Protein AF-A0A4Y2TCX7-F1 (afdb_monomer)

Organism: Araneus ventricosus (NCBI:txid182803)

Nearest PDB structures (foldseek):
  1cjy-assembly1_A  TM=8.829E-01  e=2.387E-18  Homo sapiens
  5iz5-assembly2_B  TM=9.249E-01  e=3.498E-10  Homo sapiens
  5iz5-assembly1_A  TM=7.974E-01  e=4.567E-11  Homo sapiens
  5ixc-assembly1_A  TM=8.645E-01  e=3.944E-10  Homo sapiens
  5ixc-assembly2_B  TM=8.067E-01  e=2.593E-10  Homo sapiens

Sequence (272 aa):
CANEVDESKKKQSVWKDFVNNICTNSILDTRKGRAGCILNPLRGLSLIPCFSFSPFSPTSPSDDMLFKGLTEPAPTDSKTLYLVDGGLTFNLPFPLLLRPQRSVDLFITFDFSSREADHTAPFKELLLSEKWAQINNCPFPPIHDLVSEYIKHPPKECYVFKHPTNELCPIIIYFPLLNLDFKKFKQPGVPRETEEELEFANFGIFSDCKKAYSIYNFKYPSKKFDRLSQLMEFNVLNNIDIIKENLLVVMERKRKFMAPESLVLNQTCEKK

InterPro domains:
  IPR002642 Lysophospholipase, catalytic domain [PF01735] (67-208)
  IPR002642 Lysophospholipase, catalytic domain [PS51210] (1-272)
  IPR016035 Acyl transferase/acyl hydrolase/lysophospholipase [SSF52151] (27-256)

Foldseek 3Di:
DVVVVVVVVVVVVVVVVVVVVVVPPCCCVDPNNVFDKDFDPLAPPDDDCPAQLENVDDDDDDPDPLCPCVPPDDDRNDRIDTHDDPVVNADWPVSVQLRVVNLAQEAETEDPDADQFLQPDQCVRVVSVVVVCVNSVGQEFPCVVVVVVQVVDPDAQWDWGDHPPDSSRHIYIYGYQHLDCCLAAQAQVHGDDDPVSNVLSPDIQNPDPVNQNDPPDPDDDPSRVCNSVSSVVRSCRNCVVVVVVVVVSNVVSVCVCPDPVNVVVVVVPPPD

Structure (mmCIF, N/CA/C/O backbone):
data_AF-A0A4Y2TCX7-F1
#
_entry.id   AF-A0A4Y2TCX7-F1
#
loop_
_atom_site.group_PDB
_atom_site.id
_atom_site.type_symbol
_atom_site.label_atom_id
_atom_site.label_alt_id
_atom_site.label_comp_id
_atom_site.label_asym_id
_atom_site.label_entity_id
_atom_site.label_seq_id
_atom_site.pdbx_PDB_ins_code
_atom_site.Cartn_x
_atom_site.Cartn_y
_atom_site.Cartn_z
_atom_site.occupancy
_atom_site.B_iso_or_equiv
_atom_site.auth_seq_id
_atom_site.auth_comp_id
_atom_site.auth_asym_id
_atom_site.auth_atom_id
_atom_site.pdbx_PDB_model_num
ATOM 1 N N . CYS A 1 1 ? 14.355 22.299 43.062 1.00 49.91 1 CYS A N 1
ATOM 2 C CA . CYS A 1 1 ? 13.605 22.734 41.862 1.00 49.91 1 CYS A CA 1
ATOM 3 C C . CYS A 1 1 ? 14.375 23.674 40.920 1.00 49.91 1 CYS A C 1
ATOM 5 O O . CYS A 1 1 ? 14.071 23.651 39.739 1.00 49.91 1 CYS A O 1
ATOM 7 N N . ALA A 1 2 ? 15.365 24.466 41.366 1.00 41.84 2 ALA A N 1
ATOM 8 C CA . ALA A 1 2 ? 16.162 25.310 40.454 1.00 41.84 2 ALA A CA 1
ATOM 9 C C . ALA A 1 2 ? 17.282 24.552 39.698 1.00 41.84 2 ALA A C 1
ATOM 11 O O . ALA A 1 2 ? 17.600 24.912 38.572 1.00 41.84 2 ALA A O 1
ATOM 12 N N . ASN A 1 3 ? 17.821 23.464 40.267 1.00 44.28 3 ASN A N 1
ATOM 13 C CA . ASN A 1 3 ? 18.984 22.762 39.695 1.00 44.28 3 ASN A CA 1
ATOM 14 C C . ASN A 1 3 ? 18.645 21.771 38.555 1.00 44.28 3 ASN A C 1
ATOM 16 O O . ASN A 1 3 ? 19.449 21.600 37.645 1.00 44.28 3 ASN A O 1
ATOM 20 N N . GLU A 1 4 ? 17.451 21.164 38.532 1.00 42.97 4 GLU A N 1
ATOM 21 C CA . GLU A 1 4 ? 17.042 20.220 37.461 1.00 42.97 4 GLU A CA 1
ATOM 22 C C . GLU A 1 4 ? 16.638 20.928 36.153 1.00 42.97 4 GLU A C 1
ATOM 24 O O . GLU A 1 4 ? 16.806 20.402 35.046 1.00 42.97 4 GLU A O 1
ATOM 29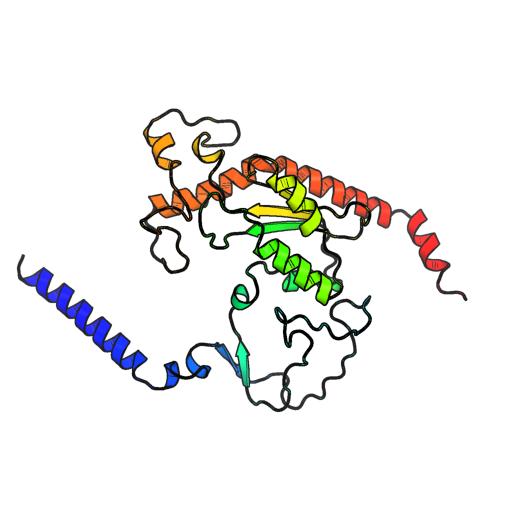 N N . VAL A 1 5 ? 16.128 22.158 36.261 1.00 46.03 5 VAL A N 1
ATOM 30 C CA . VAL A 1 5 ? 15.774 22.988 35.099 1.00 46.03 5 VAL A CA 1
ATOM 31 C C . VAL A 1 5 ? 17.033 23.487 34.381 1.00 46.03 5 VAL A C 1
ATOM 33 O O . VAL A 1 5 ? 17.012 23.674 33.165 1.00 46.03 5 VAL A O 1
ATOM 36 N N . ASP A 1 6 ? 18.140 23.655 35.104 1.00 47.38 6 ASP A N 1
ATOM 37 C CA . ASP A 1 6 ? 19.398 24.147 34.542 1.00 47.38 6 ASP A CA 1
ATOM 38 C C . ASP A 1 6 ? 20.200 23.022 33.860 1.00 47.38 6 ASP A C 1
ATOM 40 O O . ASP A 1 6 ? 20.694 23.189 32.745 1.00 47.38 6 ASP A O 1
ATOM 44 N N . GLU A 1 7 ? 20.222 21.811 34.435 1.00 49.16 7 GLU A N 1
ATOM 45 C CA . GLU A 1 7 ? 20.846 20.635 33.803 1.00 49.16 7 GLU A CA 1
ATOM 46 C C . GLU A 1 7 ? 20.157 20.196 32.503 1.00 49.16 7 GLU A C 1
ATOM 48 O O . GLU A 1 7 ? 20.827 19.801 31.544 1.00 49.16 7 GLU A O 1
ATOM 53 N N . SER A 1 8 ? 18.824 20.272 32.441 1.00 48.81 8 SER A N 1
ATOM 54 C CA . SER A 1 8 ? 18.060 19.903 31.240 1.00 48.81 8 SER A CA 1
ATOM 55 C C . SER A 1 8 ? 18.277 20.889 30.087 1.00 48.81 8 SER A C 1
ATOM 57 O O . SER A 1 8 ? 18.481 20.466 28.944 1.00 48.81 8 SER A O 1
ATOM 59 N N . LYS A 1 9 ? 18.332 22.194 30.385 1.00 47.59 9 LYS A N 1
ATOM 60 C CA . LYS A 1 9 ? 18.687 23.239 29.410 1.00 47.59 9 LYS A CA 1
ATOM 61 C C . LYS A 1 9 ? 20.134 23.112 28.942 1.00 47.59 9 LYS A C 1
ATOM 63 O O . LYS A 1 9 ? 20.398 23.226 27.745 1.00 47.59 9 LYS A O 1
ATOM 68 N N . LYS A 1 10 ? 21.060 22.792 29.851 1.00 52.19 10 LYS A N 1
ATOM 69 C CA . LYS A 1 10 ? 22.478 22.583 29.531 1.00 52.19 10 LYS A CA 1
ATOM 70 C C . LYS A 1 10 ? 22.686 21.353 28.642 1.00 52.19 10 LYS A C 1
ATOM 72 O O . LYS A 1 10 ? 23.401 21.446 27.649 1.00 52.19 10 LYS A O 1
ATOM 77 N N . LYS A 1 11 ? 21.988 20.238 28.904 1.00 51.94 11 LYS A N 1
ATOM 78 C CA . LYS A 1 11 ? 21.989 19.046 28.028 1.00 51.94 11 LYS A CA 1
ATOM 79 C C . LYS A 1 11 ? 21.406 19.334 26.642 1.00 51.94 11 LYS A C 1
ATOM 81 O O . LYS A 1 11 ? 21.975 18.885 25.652 1.00 51.94 11 LYS A O 1
ATOM 86 N N . GLN A 1 12 ? 20.316 20.103 26.549 1.00 50.94 12 GLN A N 1
ATOM 87 C CA . GLN A 1 12 ? 19.753 20.521 25.257 1.00 50.94 12 GLN A CA 1
ATOM 88 C C . GLN A 1 12 ? 20.689 21.443 24.467 1.00 50.94 12 GLN A C 1
ATOM 90 O O . GLN A 1 12 ? 20.764 21.297 23.249 1.00 50.94 12 GLN A O 1
ATOM 95 N N . SER A 1 13 ? 21.398 22.362 25.134 1.00 50.84 13 SER A N 1
ATOM 96 C CA . SER A 1 13 ? 22.397 23.223 24.486 1.00 50.84 13 SER A CA 1
ATOM 97 C C . SER A 1 13 ? 23.554 22.396 23.945 1.00 50.84 13 SER A C 1
ATOM 99 O O . SER A 1 13 ? 23.817 22.450 22.756 1.00 50.84 13 SER A O 1
ATOM 101 N N . VAL A 1 14 ? 24.155 21.531 24.767 1.00 56.66 14 VAL A N 1
ATOM 102 C CA . VAL A 1 14 ? 25.293 20.693 24.352 1.00 56.66 14 VAL A CA 1
ATOM 103 C C . VAL A 1 14 ? 24.917 19.757 23.200 1.00 56.66 14 VAL A C 1
ATOM 105 O O . VAL A 1 14 ? 25.717 19.551 22.293 1.00 56.66 14 VAL A O 1
ATOM 108 N N . TRP A 1 15 ? 23.692 19.220 23.186 1.00 44.00 15 TRP A N 1
ATOM 109 C CA . TRP A 1 15 ? 23.217 18.384 22.081 1.00 44.00 15 TRP A CA 1
ATOM 110 C C . TRP A 1 15 ? 22.969 19.197 20.805 1.00 44.00 15 TRP A C 1
ATOM 112 O O . TRP A 1 15 ? 23.341 18.755 19.724 1.00 44.00 15 TRP A O 1
ATOM 122 N N . LYS A 1 16 ? 22.404 20.407 20.917 1.00 49.50 16 LYS A N 1
ATOM 123 C CA . LYS A 1 16 ? 22.280 21.337 19.783 1.00 49.50 16 LYS A CA 1
ATOM 124 C C . LYS A 1 16 ? 23.640 21.771 19.250 1.00 49.50 16 LYS A C 1
ATOM 126 O O . LYS A 1 16 ? 23.809 21.808 18.041 1.00 49.50 16 LYS A O 1
ATOM 131 N N . ASP A 1 17 ? 24.599 22.043 20.124 1.00 52.41 17 ASP A N 1
ATOM 132 C CA . ASP A 1 17 ? 25.948 22.469 19.756 1.00 52.41 17 ASP A CA 1
ATOM 133 C C . ASP A 1 17 ? 26.730 21.316 19.114 1.00 52.41 17 ASP A C 1
ATOM 135 O O . ASP A 1 17 ? 27.437 21.529 18.135 1.00 52.41 17 ASP A O 1
ATOM 139 N N . PHE A 1 18 ? 26.533 20.076 19.577 1.00 51.66 18 PHE A N 1
ATOM 140 C CA . PHE A 1 18 ? 27.073 18.864 18.954 1.00 51.66 18 PHE A CA 1
ATOM 141 C C . PHE A 1 18 ? 26.447 18.579 17.582 1.00 51.66 18 PHE A C 1
ATOM 143 O O . PHE A 1 18 ? 27.170 18.323 16.622 1.00 51.66 18 PHE A O 1
ATOM 150 N N . VAL A 1 19 ? 25.117 18.669 17.462 1.00 53.38 19 VAL A N 1
ATOM 151 C CA . VAL A 1 19 ? 24.407 18.518 16.181 1.00 53.38 19 VAL A CA 1
ATOM 152 C C . VAL A 1 19 ? 24.828 19.613 15.208 1.00 53.38 19 VAL A C 1
ATOM 154 O O . VAL A 1 19 ? 25.141 19.313 14.062 1.00 53.38 19 VAL A O 1
ATOM 157 N N . ASN A 1 20 ? 24.934 20.860 15.666 1.00 49.59 20 ASN A N 1
ATOM 158 C CA . ASN A 1 20 ? 25.420 21.962 14.847 1.00 49.59 20 ASN A CA 1
ATOM 159 C C . ASN A 1 20 ? 26.879 21.742 14.428 1.00 49.59 20 ASN A C 1
ATOM 161 O O . ASN A 1 20 ? 27.163 21.901 13.252 1.00 49.59 20 ASN A O 1
ATOM 165 N N . ASN A 1 21 ? 27.779 21.289 15.310 1.00 52.75 21 ASN A N 1
ATOM 166 C CA . ASN A 1 21 ? 29.172 20.984 14.942 1.00 52.75 21 ASN A CA 1
ATOM 167 C C . ASN A 1 21 ? 29.315 19.796 13.975 1.00 52.75 21 ASN A C 1
ATOM 169 O O . ASN A 1 21 ? 30.261 19.744 13.192 1.00 52.75 21 ASN A O 1
ATOM 173 N N . ILE A 1 22 ? 28.396 18.830 14.013 1.00 51.41 22 ILE A N 1
ATOM 174 C CA . ILE A 1 22 ? 28.337 17.747 13.022 1.00 51.41 22 ILE A CA 1
ATOM 175 C C . ILE A 1 22 ? 27.784 18.269 11.690 1.00 51.41 22 ILE A C 1
ATOM 177 O O . ILE A 1 22 ? 28.275 17.882 10.629 1.00 51.41 22 ILE A O 1
ATOM 181 N N . CYS A 1 23 ? 26.797 19.164 11.740 1.00 43.25 23 CYS A N 1
ATOM 182 C CA . CYS A 1 23 ? 26.136 19.736 10.571 1.00 43.25 23 CYS A CA 1
ATOM 183 C C . CYS A 1 23 ? 26.903 20.890 9.903 1.00 43.25 23 CYS A C 1
ATOM 185 O O . CYS A 1 23 ? 26.621 21.178 8.745 1.00 43.25 23 CYS A O 1
ATOM 187 N N . THR A 1 24 ? 27.876 21.525 10.565 1.00 44.72 24 THR A N 1
ATOM 188 C CA . THR A 1 24 ? 28.742 22.565 9.971 1.00 44.72 24 THR A CA 1
ATOM 189 C C . THR A 1 24 ? 29.918 22.004 9.173 1.00 44.72 24 THR A C 1
ATOM 191 O O . THR A 1 24 ? 30.585 22.753 8.457 1.00 44.72 24 THR A O 1
ATOM 194 N N . ASN A 1 25 ? 30.170 20.692 9.225 1.00 42.69 25 ASN A N 1
ATOM 195 C CA . ASN A 1 25 ? 31.081 20.058 8.280 1.00 42.69 25 ASN A CA 1
ATOM 196 C C . ASN A 1 25 ? 30.422 20.058 6.893 1.00 42.69 25 ASN A C 1
ATOM 198 O O . ASN A 1 25 ? 29.412 19.385 6.682 1.00 42.69 25 ASN A O 1
ATOM 202 N N . SER A 1 26 ? 31.032 20.765 5.935 1.00 48.38 26 SER A N 1
ATOM 203 C CA . SER A 1 26 ? 30.574 20.992 4.544 1.00 48.38 26 SER A CA 1
ATOM 204 C C . SER A 1 26 ? 30.262 19.731 3.711 1.00 48.38 26 SER A C 1
ATOM 206 O O . SER A 1 26 ? 29.890 19.806 2.539 1.00 48.38 26 SER A O 1
ATOM 208 N N . ILE A 1 27 ? 30.386 18.553 4.317 1.00 43.75 27 ILE A N 1
ATOM 209 C CA . ILE A 1 27 ? 30.055 17.241 3.775 1.00 43.75 27 ILE A CA 1
ATOM 210 C C . ILE A 1 27 ? 28.534 17.078 3.598 1.00 43.75 27 ILE A C 1
ATOM 212 O O . ILE A 1 27 ? 28.119 16.492 2.600 1.00 43.75 27 ILE A O 1
ATOM 216 N N . LEU A 1 28 ? 27.699 17.632 4.491 1.00 45.50 28 LEU A N 1
ATOM 217 C CA . LEU A 1 28 ? 26.227 17.483 4.459 1.00 45.50 28 LEU A CA 1
ATOM 218 C C . LEU A 1 28 ? 25.490 18.469 3.526 1.00 45.50 28 LEU A C 1
ATOM 220 O O . LEU A 1 28 ? 24.306 18.267 3.222 1.00 45.50 28 LEU A O 1
ATOM 224 N N . ASP A 1 29 ? 26.182 19.501 3.038 1.00 43.44 29 ASP A N 1
ATOM 225 C CA . ASP A 1 29 ? 25.620 20.517 2.133 1.00 43.44 29 ASP A CA 1
ATOM 226 C C . ASP A 1 29 ? 25.696 20.133 0.653 1.00 43.44 29 ASP A C 1
ATOM 228 O O . ASP A 1 29 ? 25.003 20.701 -0.192 1.00 43.44 29 ASP A O 1
ATOM 232 N N . THR A 1 30 ? 26.487 19.117 0.317 1.00 50.16 30 THR A N 1
ATOM 233 C CA . THR A 1 30 ? 26.530 18.579 -1.044 1.00 50.16 30 THR A CA 1
ATOM 234 C C . THR A 1 30 ? 25.560 17.405 -1.184 1.00 50.16 30 THR A C 1
ATOM 236 O O . THR A 1 30 ? 25.330 16.659 -0.233 1.00 50.16 30 THR A O 1
ATOM 239 N N . ARG A 1 31 ? 25.016 17.164 -2.392 1.00 49.06 31 ARG A N 1
ATOM 240 C CA . ARG A 1 31 ? 24.207 15.953 -2.687 1.00 49.06 31 ARG A CA 1
ATOM 241 C C . ARG A 1 31 ? 24.914 14.654 -2.250 1.00 49.06 31 ARG A C 1
ATOM 243 O O . ARG A 1 31 ? 24.241 13.687 -1.907 1.00 49.06 31 ARG A O 1
ATOM 250 N N . LYS A 1 32 ? 26.256 14.670 -2.193 1.00 50.72 32 LYS A N 1
ATOM 251 C CA . LYS A 1 32 ? 27.116 13.592 -1.679 1.00 50.72 32 LYS A CA 1
ATOM 252 C C . LYS A 1 32 ? 26.917 13.254 -0.199 1.00 50.72 32 LYS A C 1
ATOM 254 O O . LYS A 1 32 ? 27.232 12.132 0.172 1.00 50.72 32 LYS A O 1
ATOM 259 N N . GLY A 1 33 ? 26.419 14.176 0.623 1.00 54.16 33 GLY A N 1
ATOM 260 C CA . GLY A 1 33 ? 26.194 13.945 2.053 1.00 54.16 33 GLY A CA 1
ATOM 261 C C . GLY A 1 33 ? 24.791 13.465 2.421 1.00 54.16 33 GLY A C 1
ATOM 262 O O . GLY A 1 33 ? 24.595 13.012 3.542 1.00 54.16 33 GLY A O 1
ATOM 263 N N . ARG A 1 34 ? 23.809 13.574 1.511 1.00 64.69 34 ARG A N 1
ATOM 264 C CA . ARG A 1 34 ? 22.389 13.269 1.800 1.00 64.69 34 ARG A CA 1
ATOM 265 C C . ARG A 1 34 ? 21.875 11.998 1.125 1.00 64.69 34 ARG A C 1
ATOM 267 O O . ARG A 1 34 ? 20.958 11.375 1.645 1.00 64.69 34 ARG A O 1
ATOM 274 N N . ALA A 1 35 ? 22.448 11.623 -0.017 1.00 74.69 35 ALA A N 1
ATOM 275 C CA . ALA A 1 35 ? 22.171 10.353 -0.684 1.00 74.69 35 ALA A CA 1
ATOM 276 C C . ALA A 1 35 ? 23.263 9.334 -0.340 1.00 74.69 35 ALA A C 1
ATOM 278 O O . ALA A 1 35 ? 24.435 9.699 -0.220 1.00 74.69 35 ALA A O 1
ATOM 279 N N . GLY A 1 36 ? 22.895 8.058 -0.215 1.00 82.38 36 GLY A N 1
ATOM 280 C CA . GLY A 1 36 ? 23.860 6.990 0.029 1.00 82.38 36 GLY A CA 1
ATOM 281 C C . GLY A 1 36 ? 24.825 6.888 -1.148 1.00 82.38 36 GLY A C 1
ATOM 282 O O . GLY A 1 36 ? 24.422 6.528 -2.249 1.00 82.38 36 GLY A O 1
ATOM 283 N N . CYS A 1 37 ? 26.091 7.235 -0.943 1.00 88.69 37 CYS A N 1
ATOM 284 C CA . CYS A 1 37 ? 27.112 7.157 -1.982 1.00 88.69 37 CYS A CA 1
ATOM 285 C C . CYS A 1 37 ? 27.858 5.827 -1.863 1.00 88.69 37 CYS A C 1
ATOM 287 O O . CYS A 1 37 ? 28.436 5.535 -0.815 1.00 88.69 37 CYS A O 1
ATOM 289 N N . ILE A 1 38 ? 27.861 5.031 -2.931 1.00 90.44 38 ILE A N 1
ATOM 290 C CA . ILE A 1 38 ? 28.582 3.755 -2.994 1.00 90.44 38 ILE A CA 1
ATOM 291 C C . ILE A 1 38 ? 29.621 3.773 -4.113 1.00 90.44 38 ILE A C 1
ATOM 293 O O . ILE A 1 38 ? 29.514 4.543 -5.072 1.00 90.44 38 ILE A O 1
ATOM 297 N N . LEU A 1 39 ? 30.620 2.894 -4.023 1.00 94.06 39 LEU A N 1
ATOM 298 C CA . LEU A 1 39 ? 31.474 2.591 -5.171 1.00 94.06 39 LEU A CA 1
ATOM 299 C C . LEU A 1 39 ? 30.614 2.020 -6.299 1.00 94.06 39 LEU A C 1
ATOM 301 O O . LEU A 1 39 ? 29.737 1.201 -6.045 1.00 94.06 39 LEU A O 1
ATOM 305 N N . ASN A 1 40 ? 30.860 2.464 -7.531 1.00 93.38 40 ASN A N 1
ATOM 306 C CA . ASN A 1 40 ? 30.097 2.017 -8.689 1.00 93.38 40 ASN A CA 1
ATOM 307 C C . ASN A 1 40 ? 30.523 0.591 -9.093 1.00 93.38 40 ASN A C 1
ATOM 309 O O . ASN A 1 40 ? 31.619 0.439 -9.640 1.00 93.38 40 ASN A O 1
ATOM 313 N N . PRO A 1 41 ? 29.686 -0.446 -8.885 1.00 92.25 41 PRO A N 1
ATOM 314 C CA . PRO A 1 41 ? 30.025 -1.812 -9.277 1.00 92.25 41 PRO A CA 1
ATOM 315 C C . PRO A 1 41 ? 29.999 -2.007 -10.800 1.00 92.25 41 PRO A C 1
ATOM 317 O O . PRO A 1 41 ? 30.502 -3.008 -11.296 1.00 92.25 41 PRO A O 1
ATOM 320 N N . LEU A 1 42 ? 29.427 -1.056 -11.546 1.00 91.38 42 LEU A N 1
ATOM 321 C CA . LEU A 1 42 ? 29.348 -1.081 -13.005 1.00 91.38 42 LEU A CA 1
ATOM 322 C C . LEU A 1 42 ? 30.532 -0.368 -13.670 1.00 91.38 42 LEU A C 1
ATOM 324 O O . LEU A 1 42 ? 30.601 -0.290 -14.897 1.00 91.38 42 LEU A O 1
ATOM 328 N N . ARG A 1 43 ? 31.461 0.184 -12.880 1.00 93.25 43 ARG A N 1
ATOM 329 C CA . ARG A 1 43 ? 32.561 0.986 -13.410 1.00 93.25 43 ARG A CA 1
ATOM 330 C C . ARG A 1 43 ? 33.465 0.159 -14.323 1.00 93.25 43 ARG A C 1
ATOM 332 O O . ARG A 1 43 ? 33.992 -0.869 -13.911 1.00 93.25 43 ARG A O 1
ATOM 339 N N . GLY A 1 44 ? 33.711 0.662 -15.530 1.00 91.94 44 GLY A N 1
ATOM 340 C CA . GLY A 1 44 ? 34.554 0.011 -16.534 1.00 91.94 44 GLY A CA 1
ATOM 341 C C . GLY A 1 44 ? 33.870 -1.133 -17.285 1.00 91.94 44 GLY A C 1
ATOM 342 O O . GLY A 1 44 ? 34.505 -1.747 -18.139 1.00 91.94 44 GLY A O 1
ATOM 343 N N . LEU A 1 45 ? 32.591 -1.414 -17.008 1.00 90.44 45 LEU A N 1
ATOM 344 C CA . LEU A 1 45 ? 31.816 -2.371 -17.789 1.00 90.44 45 LEU A CA 1
ATOM 345 C C . LEU A 1 45 ? 31.339 -1.741 -19.103 1.00 90.44 45 LEU A C 1
ATOM 347 O O . LEU A 1 45 ? 30.963 -0.569 -19.158 1.00 90.44 45 LEU A O 1
ATOM 351 N N . SER A 1 46 ? 31.297 -2.559 -20.153 1.00 86.94 46 SER A N 1
ATOM 352 C CA . SER A 1 46 ? 30.546 -2.258 -21.373 1.00 86.94 46 SER A CA 1
ATOM 353 C C . SER A 1 46 ? 29.148 -2.847 -21.224 1.00 86.94 46 SER A C 1
ATOM 355 O O . SER A 1 46 ? 28.992 -4.068 -21.202 1.00 86.94 46 SER A O 1
ATOM 357 N N . LEU A 1 47 ? 28.135 -1.994 -21.063 1.00 78.50 47 LEU A N 1
ATOM 358 C CA . LEU A 1 47 ? 26.751 -2.446 -20.933 1.00 78.50 47 LEU A CA 1
ATOM 359 C C . LEU A 1 47 ? 26.177 -2.711 -22.321 1.00 78.50 47 LEU A C 1
ATOM 361 O O . LEU A 1 47 ? 25.996 -1.789 -23.113 1.00 78.50 47 LEU A O 1
ATOM 365 N N . ILE A 1 48 ? 25.885 -3.978 -22.599 1.00 76.62 48 ILE A N 1
ATOM 366 C CA . ILE A 1 48 ? 25.146 -4.387 -23.790 1.00 76.62 48 ILE A CA 1
ATOM 367 C C . ILE A 1 48 ? 23.689 -4.578 -23.352 1.00 76.62 48 ILE A C 1
ATOM 369 O O . ILE A 1 48 ? 23.436 -5.403 -22.468 1.00 76.62 48 ILE A O 1
ATOM 373 N N . PRO A 1 49 ? 22.723 -3.828 -23.908 1.00 65.19 49 PRO A N 1
ATOM 374 C CA . PRO A 1 49 ? 21.312 -4.023 -23.602 1.00 65.19 49 PRO A CA 1
ATOM 375 C C . PRO A 1 49 ? 20.833 -5.342 -24.227 1.00 65.19 49 PRO A C 1
ATOM 377 O O . PRO A 1 49 ? 20.325 -5.368 -25.341 1.00 65.19 49 PRO A O 1
ATOM 380 N N . CYS A 1 50 ? 21.041 -6.458 -23.525 1.00 58.41 50 CYS A N 1
ATOM 381 C CA . CYS A 1 50 ? 20.673 -7.786 -24.025 1.00 58.41 50 CYS A CA 1
ATOM 382 C C . CYS A 1 50 ? 19.196 -8.133 -23.785 1.00 58.41 50 CYS A C 1
ATOM 384 O O . CYS A 1 50 ? 18.640 -8.940 -24.522 1.00 58.41 50 CYS A O 1
ATOM 386 N N . PHE A 1 51 ? 18.559 -7.551 -22.761 1.00 59.41 51 PHE A N 1
ATOM 387 C CA . PHE A 1 51 ? 17.176 -7.860 -22.390 1.00 59.41 51 PHE A CA 1
ATOM 388 C C . PHE A 1 51 ? 16.440 -6.608 -21.908 1.00 59.41 51 PHE A C 1
ATOM 390 O O . PHE A 1 51 ? 16.901 -5.928 -20.990 1.00 59.41 51 PHE A O 1
ATOM 397 N N . SER A 1 52 ? 15.269 -6.341 -22.489 1.00 61.16 52 SER A N 1
ATOM 398 C CA . SER A 1 52 ? 14.283 -5.413 -21.927 1.00 61.16 52 SER A CA 1
ATOM 399 C C . SER A 1 52 ? 13.875 -5.872 -20.516 1.00 61.16 52 SER A C 1
ATOM 401 O O . SER A 1 52 ? 13.869 -7.073 -20.235 1.00 61.16 52 SER A O 1
ATOM 403 N N . PHE A 1 53 ? 13.503 -4.939 -19.624 1.00 64.44 53 PHE A N 1
ATOM 404 C CA . PHE A 1 53 ? 13.030 -5.263 -18.263 1.00 64.44 53 PHE A CA 1
ATOM 405 C C . PHE A 1 53 ? 11.923 -6.337 -18.283 1.00 64.44 53 PHE A C 1
ATOM 407 O O . PHE A 1 53 ? 11.916 -7.261 -17.466 1.00 64.44 53 PHE A O 1
ATOM 414 N N . SER A 1 54 ? 11.048 -6.250 -19.287 1.00 56.53 54 SER A N 1
ATOM 415 C CA . SER A 1 54 ? 10.133 -7.305 -19.706 1.00 56.53 54 SER A CA 1
ATOM 416 C C . SER A 1 54 ? 10.577 -7.853 -21.075 1.00 56.53 54 SER A C 1
ATOM 418 O O . SER A 1 54 ? 10.620 -7.074 -22.031 1.00 56.53 54 SER A O 1
ATOM 420 N N . PRO A 1 55 ? 10.892 -9.163 -21.222 1.00 52.16 55 PRO A N 1
ATOM 421 C CA . PRO A 1 55 ? 11.416 -9.751 -22.464 1.00 52.16 55 PRO A CA 1
ATOM 422 C C . PRO A 1 55 ? 10.398 -9.758 -23.618 1.00 52.16 55 PRO A C 1
ATOM 424 O O . PRO A 1 55 ? 10.723 -10.178 -24.722 1.00 52.16 55 PRO A O 1
ATOM 427 N N . PHE A 1 56 ? 9.180 -9.274 -23.375 1.00 50.34 56 PHE A N 1
ATOM 428 C CA . PHE A 1 56 ? 8.082 -9.196 -24.334 1.00 50.34 56 PHE A CA 1
ATOM 429 C C . PHE A 1 56 ? 7.970 -7.824 -25.024 1.00 50.34 56 PHE A C 1
ATOM 431 O O . PHE A 1 56 ? 6.936 -7.528 -25.616 1.00 50.34 56 PHE A O 1
ATOM 438 N N . SER A 1 57 ? 9.002 -6.973 -24.936 1.00 50.41 57 SER A N 1
ATOM 439 C CA . SER A 1 57 ? 8.849 -5.534 -25.210 1.00 50.41 57 SER A CA 1
ATOM 440 C C . SER A 1 57 ? 9.818 -4.991 -26.264 1.00 50.41 57 SER A C 1
ATOM 442 O O . SER A 1 57 ? 11.035 -5.116 -26.071 1.00 50.41 57 SER A O 1
ATOM 444 N N . PRO A 1 58 ? 9.314 -4.313 -27.316 1.00 46.31 58 PRO A N 1
ATOM 445 C CA . PRO A 1 58 ? 10.128 -3.493 -28.205 1.00 46.31 58 PRO A CA 1
ATOM 446 C C . PRO A 1 58 ? 10.551 -2.171 -27.537 1.00 46.31 58 PRO A C 1
ATOM 448 O O . PRO A 1 58 ? 9.825 -1.586 -26.736 1.00 46.31 58 PRO A O 1
ATOM 451 N N . THR A 1 59 ? 11.747 -1.694 -27.879 1.00 50.53 59 THR A N 1
ATOM 452 C CA . THR A 1 59 ? 12.368 -0.461 -27.370 1.00 50.53 59 THR A CA 1
ATOM 453 C C . THR A 1 59 ? 11.845 0.774 -28.106 1.00 50.53 59 THR A C 1
ATOM 455 O O . THR A 1 59 ? 12.517 1.290 -28.998 1.00 50.53 59 THR A O 1
ATOM 458 N N . SER A 1 60 ? 10.657 1.269 -27.764 1.00 52.62 60 SER A N 1
ATOM 459 C CA . SER A 1 60 ? 10.293 2.648 -28.115 1.00 52.62 60 SER A CA 1
ATOM 460 C C . SER A 1 60 ? 10.684 3.583 -26.966 1.00 52.62 60 SER A C 1
ATOM 462 O O . SER A 1 60 ? 10.267 3.331 -25.833 1.00 52.62 60 SER A O 1
ATOM 464 N N . PRO A 1 61 ? 11.468 4.648 -27.209 1.00 52.59 61 PRO A N 1
ATOM 465 C CA . PRO A 1 61 ? 11.706 5.668 -26.197 1.00 52.59 61 PRO A CA 1
ATOM 466 C C . PRO A 1 61 ? 10.372 6.311 -25.798 1.00 52.59 61 PRO A C 1
ATOM 468 O O . PRO A 1 61 ? 9.546 6.640 -26.645 1.00 52.59 61 PRO A O 1
ATOM 471 N N . SER A 1 62 ? 10.156 6.436 -24.492 1.00 55.56 62 SER A N 1
ATOM 472 C CA . SER A 1 62 ? 8.972 7.062 -23.912 1.00 55.56 62 SER A CA 1
ATOM 473 C C . SER A 1 62 ? 9.296 8.518 -23.576 1.00 55.56 62 SER A C 1
ATOM 475 O O . SER A 1 62 ? 10.158 8.762 -22.733 1.00 55.56 62 SER A O 1
ATOM 477 N N . ASP A 1 63 ? 8.583 9.479 -24.173 1.00 56.75 63 ASP A N 1
ATOM 478 C CA . ASP A 1 63 ? 8.715 10.930 -23.908 1.00 56.75 63 ASP A CA 1
ATOM 479 C C . ASP A 1 63 ? 8.099 11.362 -22.558 1.00 56.75 63 ASP A C 1
ATOM 481 O O . ASP A 1 63 ? 7.691 12.509 -22.352 1.00 56.75 63 ASP A O 1
ATOM 485 N N . ASP A 1 64 ? 8.006 10.438 -21.604 1.00 62.88 64 ASP A N 1
ATOM 486 C CA . ASP A 1 64 ? 7.332 10.684 -20.341 1.00 62.88 64 ASP A CA 1
ATOM 487 C C . ASP A 1 64 ? 8.176 11.552 -19.408 1.00 62.88 64 ASP A C 1
ATOM 489 O O . ASP A 1 64 ? 9.171 11.113 -18.828 1.00 62.88 64 ASP A O 1
ATOM 493 N N . MET A 1 65 ? 7.738 12.795 -19.217 1.00 61.94 65 MET A N 1
ATOM 494 C CA . MET A 1 65 ? 8.405 13.751 -18.332 1.00 61.94 65 MET A CA 1
ATOM 495 C C . MET A 1 65 ? 8.464 13.284 -16.870 1.00 61.94 65 MET A C 1
ATOM 497 O O . MET A 1 65 ? 9.353 13.716 -16.139 1.00 61.94 65 MET A O 1
ATOM 501 N N . LEU A 1 66 ? 7.546 12.412 -16.430 1.00 64.25 66 LEU A N 1
ATOM 502 C CA . LEU A 1 66 ? 7.473 11.949 -15.042 1.00 64.25 66 LEU A CA 1
ATOM 503 C C . LEU A 1 66 ? 8.542 10.900 -14.711 1.00 64.25 66 LEU A C 1
ATOM 505 O O . LEU A 1 66 ? 9.016 10.846 -13.582 1.00 64.25 66 LEU A O 1
ATOM 509 N N . PHE A 1 67 ? 8.936 10.092 -15.696 1.00 67.31 67 PHE A N 1
ATOM 510 C CA . PHE A 1 67 ? 9.929 9.023 -15.551 1.00 67.31 67 PHE A CA 1
ATOM 511 C C . PHE A 1 67 ? 11.143 9.264 -16.457 1.00 67.31 67 PHE A C 1
ATOM 513 O O . PHE A 1 67 ? 11.717 8.338 -17.034 1.00 67.31 67 PHE A O 1
ATOM 520 N N . LYS A 1 68 ? 11.547 10.530 -16.596 1.00 65.75 68 LYS A N 1
ATOM 521 C CA . LYS A 1 68 ? 12.702 10.908 -17.409 1.00 65.75 68 LYS A CA 1
ATOM 522 C C . LYS A 1 68 ? 13.963 10.175 -16.938 1.00 65.75 68 LYS A C 1
ATOM 524 O O . LYS A 1 68 ? 14.283 10.178 -15.752 1.00 65.75 68 LYS A O 1
ATOM 529 N N . GLY A 1 69 ? 14.686 9.577 -17.883 1.00 64.44 69 GLY A N 1
ATOM 530 C CA . GLY A 1 69 ? 15.924 8.843 -17.614 1.00 64.44 69 GLY A CA 1
ATOM 531 C C . GLY A 1 69 ? 15.726 7.419 -17.086 1.00 64.44 69 GLY A C 1
ATOM 532 O O . GLY A 1 69 ? 16.709 6.738 -16.824 1.00 64.44 69 GLY A O 1
ATOM 533 N N . LEU A 1 70 ? 14.486 6.923 -16.959 1.00 68.00 70 LEU A N 1
ATOM 534 C CA . LEU A 1 70 ? 14.223 5.561 -16.472 1.00 68.00 70 LEU A CA 1
ATOM 535 C C . LEU A 1 70 ? 14.857 4.477 -17.360 1.00 68.00 70 LEU A C 1
ATOM 537 O O . LEU A 1 70 ? 15.280 3.433 -16.870 1.00 68.00 70 LEU A O 1
ATOM 541 N N . THR A 1 71 ? 14.916 4.723 -18.668 1.00 67.19 71 THR A N 1
ATOM 542 C CA . THR A 1 71 ? 15.494 3.806 -19.657 1.00 67.19 71 THR A CA 1
ATOM 543 C C . THR A 1 71 ? 16.970 4.086 -19.937 1.00 67.19 71 THR A C 1
ATOM 545 O O . THR A 1 71 ? 17.567 3.404 -20.770 1.00 67.19 71 THR A O 1
ATOM 548 N N . GLU A 1 72 ? 17.565 5.096 -19.293 1.00 73.69 72 GLU A N 1
ATOM 549 C CA . GLU A 1 72 ? 18.980 5.404 -19.476 1.00 73.69 72 GLU A CA 1
ATOM 550 C C . GLU A 1 72 ? 19.836 4.359 -18.749 1.00 73.69 72 GLU A C 1
ATOM 552 O O . GLU A 1 72 ? 19.588 4.043 -17.580 1.00 73.69 72 GLU A O 1
ATOM 557 N N . PRO A 1 73 ? 20.853 3.792 -19.418 1.00 73.38 73 PRO A N 1
ATOM 558 C CA . PRO A 1 73 ? 21.758 2.865 -18.767 1.00 73.38 73 PRO A CA 1
ATOM 559 C C . PRO A 1 73 ? 22.525 3.580 -17.654 1.00 73.38 73 PRO A C 1
ATOM 561 O O . PRO A 1 73 ? 22.922 4.739 -17.781 1.00 73.38 73 PRO A O 1
ATOM 564 N N . ALA A 1 74 ? 22.772 2.862 -16.560 1.00 79.94 74 ALA A N 1
ATOM 565 C CA . ALA A 1 74 ? 23.561 3.397 -15.462 1.00 79.94 74 ALA A CA 1
ATOM 566 C C . ALA A 1 74 ? 24.983 3.773 -15.938 1.00 79.94 74 ALA A C 1
ATOM 568 O O . ALA A 1 74 ? 25.580 3.036 -16.729 1.00 79.94 74 ALA A O 1
ATOM 569 N N . PRO A 1 75 ? 25.556 4.886 -15.444 1.00 85.06 75 PRO A N 1
ATOM 570 C CA . PRO A 1 75 ? 26.869 5.346 -15.879 1.00 85.06 75 PRO A CA 1
ATOM 571 C C . PRO A 1 75 ? 27.960 4.346 -15.481 1.00 85.06 75 PRO A C 1
ATOM 573 O O . PRO A 1 75 ? 28.043 3.931 -14.322 1.00 85.06 75 PRO A O 1
ATOM 576 N N . THR A 1 76 ? 28.833 3.985 -16.424 1.00 90.19 76 THR A N 1
ATOM 577 C CA . THR A 1 76 ? 29.961 3.058 -16.199 1.00 90.19 76 THR A CA 1
ATOM 578 C C . THR A 1 76 ? 31.325 3.743 -16.156 1.00 90.19 76 THR A C 1
ATOM 580 O O . THR A 1 76 ? 32.332 3.122 -15.822 1.00 90.19 76 THR A O 1
ATOM 583 N N . ASP A 1 77 ? 31.387 5.039 -16.431 1.00 91.44 77 ASP A N 1
ATOM 584 C CA . ASP A 1 77 ? 32.588 5.869 -16.321 1.00 91.44 77 ASP A CA 1
ATOM 585 C C . ASP A 1 77 ? 32.769 6.455 -14.906 1.00 91.44 77 ASP A C 1
ATOM 587 O O . ASP A 1 77 ? 33.894 6.680 -14.444 1.00 91.44 77 ASP A O 1
ATOM 591 N N . SER A 1 78 ? 31.669 6.637 -14.171 1.00 91.50 78 SER A N 1
ATOM 592 C CA . SER A 1 78 ? 31.677 7.176 -12.810 1.00 91.50 78 SER A CA 1
ATOM 593 C C . SER A 1 78 ? 32.327 6.234 -11.789 1.00 91.50 78 SER A C 1
ATOM 595 O O . SER A 1 78 ? 32.094 5.024 -11.776 1.00 91.50 78 SER A O 1
ATOM 597 N N . LYS A 1 79 ? 33.088 6.810 -10.846 1.00 93.19 79 LYS A N 1
ATOM 598 C CA . LYS A 1 79 ? 33.664 6.087 -9.694 1.00 93.19 79 LYS A CA 1
ATOM 599 C C . LYS A 1 79 ? 32.619 5.644 -8.671 1.00 93.19 79 LYS A C 1
ATOM 601 O O . LYS A 1 79 ? 32.846 4.673 -7.952 1.00 93.19 79 LYS A O 1
ATOM 606 N N . THR A 1 80 ? 31.514 6.372 -8.583 1.00 91.06 80 THR A N 1
ATOM 607 C CA . THR A 1 80 ? 30.521 6.228 -7.516 1.00 91.06 80 THR A CA 1
ATOM 608 C C . THR A 1 80 ? 29.104 6.301 -8.066 1.00 91.06 80 THR A C 1
ATOM 610 O O . THR A 1 80 ? 28.860 6.988 -9.059 1.00 91.06 80 THR A O 1
ATOM 613 N N . LEU A 1 81 ? 28.170 5.638 -7.390 1.00 89.44 81 LEU A N 1
ATOM 614 C CA . LEU A 1 81 ? 26.732 5.756 -7.628 1.00 89.44 81 LEU A CA 1
ATOM 615 C C . LEU A 1 81 ? 26.046 6.351 -6.400 1.00 89.44 81 LEU A C 1
ATOM 617 O O . LEU A 1 81 ? 26.498 6.152 -5.271 1.00 89.44 81 LEU A O 1
ATOM 621 N N . TYR A 1 82 ? 24.941 7.055 -6.634 1.00 87.38 82 TYR A N 1
ATOM 622 C CA . TYR A 1 82 ? 24.068 7.552 -5.576 1.00 87.38 82 TYR A CA 1
ATOM 623 C C . TYR A 1 82 ? 22.827 6.674 -5.493 1.00 87.38 82 TYR A C 1
ATOM 625 O O . TYR A 1 82 ? 22.121 6.496 -6.482 1.00 87.38 82 TYR A O 1
ATOM 633 N N . LEU A 1 83 ? 22.570 6.154 -4.303 1.00 87.19 83 LEU A N 1
ATOM 634 C CA . LEU A 1 83 ? 21.342 5.468 -3.949 1.00 87.19 83 LEU A CA 1
ATOM 635 C C . LEU A 1 83 ? 20.444 6.452 -3.205 1.00 87.19 83 LEU A C 1
ATOM 637 O O . LEU A 1 83 ? 20.877 7.137 -2.272 1.00 87.19 83 LEU A O 1
ATOM 641 N N . VAL A 1 84 ? 19.196 6.523 -3.643 1.00 85.81 84 VAL A N 1
ATOM 642 C CA . VAL A 1 84 ? 18.166 7.384 -3.066 1.00 85.81 84 VAL A CA 1
ATOM 643 C C . VAL A 1 84 ? 16.936 6.555 -2.727 1.00 85.81 84 VAL A C 1
ATOM 645 O O . VAL A 1 84 ? 16.776 5.440 -3.222 1.00 85.81 84 VAL A O 1
ATOM 648 N N . ASP A 1 85 ? 16.086 7.101 -1.865 1.00 87.06 85 ASP A N 1
ATOM 649 C CA . ASP A 1 85 ? 14.819 6.480 -1.494 1.00 87.06 85 ASP A CA 1
ATOM 650 C C . ASP A 1 85 ? 13.902 6.338 -2.723 1.00 87.06 85 ASP A C 1
ATOM 652 O O . ASP A 1 85 ? 13.702 7.297 -3.475 1.00 87.06 85 ASP A O 1
ATOM 656 N N . GLY A 1 86 ? 13.340 5.1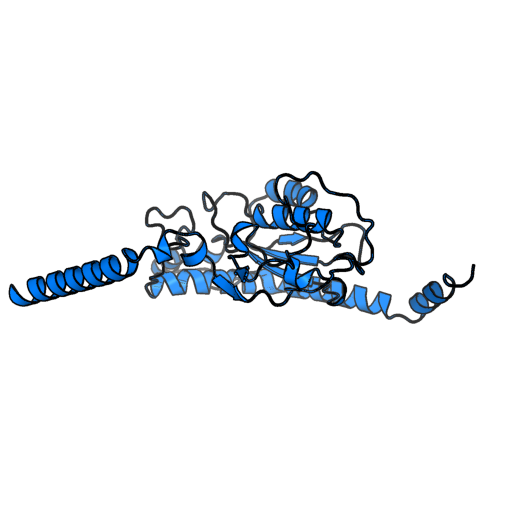43 -2.923 1.00 84.56 86 GLY A N 1
ATOM 657 C CA . GLY A 1 86 ? 12.399 4.859 -4.009 1.00 84.56 86 GLY A CA 1
ATOM 658 C C . GLY A 1 86 ? 11.104 5.669 -3.909 1.00 84.56 86 GLY A C 1
ATOM 659 O O . GLY A 1 86 ? 10.514 5.993 -4.941 1.00 84.56 86 GLY A O 1
ATOM 660 N N . GLY A 1 87 ? 10.726 6.097 -2.697 1.00 83.00 87 GLY A N 1
ATOM 661 C CA . GLY A 1 87 ? 9.584 6.982 -2.460 1.00 83.00 87 GLY A CA 1
ATOM 662 C C . GLY A 1 87 ? 9.710 8.362 -3.116 1.00 83.00 87 GLY A C 1
ATOM 663 O O . GLY A 1 87 ? 8.725 9.087 -3.225 1.00 83.00 87 GLY A O 1
ATOM 664 N N . LEU A 1 88 ? 10.897 8.729 -3.623 1.00 82.44 88 LEU A N 1
ATOM 665 C CA . LEU A 1 88 ? 11.072 9.918 -4.465 1.00 82.44 88 LEU A CA 1
ATOM 666 C C . LEU A 1 88 ? 10.456 9.768 -5.864 1.00 82.44 88 LEU A C 1
ATOM 668 O O . LEU A 1 88 ? 10.243 10.776 -6.532 1.00 82.44 88 LEU A O 1
ATOM 672 N N . THR A 1 89 ? 10.208 8.536 -6.323 1.00 82.06 89 THR A N 1
ATOM 673 C CA . THR A 1 89 ? 9.511 8.263 -7.591 1.00 82.06 89 THR A CA 1
ATOM 674 C C . THR A 1 89 ? 8.046 7.913 -7.331 1.00 82.06 89 THR A C 1
ATOM 676 O O . THR A 1 89 ? 7.161 8.624 -7.797 1.00 82.06 89 THR A O 1
ATOM 679 N N . PHE A 1 90 ? 7.796 6.834 -6.584 1.00 83.94 90 PHE A N 1
ATOM 680 C CA . PHE A 1 90 ? 6.482 6.454 -6.055 1.00 83.94 90 PHE A CA 1
ATOM 681 C C . PHE A 1 90 ? 6.654 5.437 -4.918 1.00 83.94 90 PHE A C 1
ATOM 683 O O . PHE A 1 90 ? 7.638 4.699 -4.875 1.00 83.94 90 PHE A O 1
ATOM 690 N N . ASN A 1 91 ? 5.702 5.387 -3.986 1.00 88.81 91 ASN A N 1
ATOM 691 C CA . ASN A 1 91 ? 5.869 4.676 -2.707 1.00 88.81 91 ASN A CA 1
ATOM 692 C C . ASN A 1 91 ? 5.546 3.172 -2.744 1.00 88.81 91 ASN A C 1
ATOM 694 O O . ASN A 1 91 ? 5.721 2.483 -1.737 1.00 88.81 91 ASN A O 1
ATOM 698 N N . LEU A 1 92 ? 5.065 2.640 -3.871 1.00 94.38 92 LEU A N 1
ATOM 699 C CA . LEU A 1 92 ? 4.700 1.227 -3.993 1.00 94.38 92 LEU A CA 1
ATOM 700 C C . LEU A 1 92 ? 5.812 0.439 -4.707 1.00 94.38 92 LEU A C 1
ATOM 702 O O . LEU A 1 92 ? 6.117 0.722 -5.862 1.00 94.38 92 LEU A O 1
ATOM 706 N N . PRO A 1 93 ? 6.408 -0.597 -4.091 1.00 94.31 93 PRO A N 1
ATOM 707 C CA . PRO A 1 93 ? 7.609 -1.254 -4.612 1.00 94.31 93 PRO A CA 1
ATOM 708 C C . PRO A 1 93 ? 7.334 -2.269 -5.742 1.00 94.31 93 PRO A C 1
ATOM 710 O O . PRO A 1 93 ? 8.017 -3.289 -5.852 1.00 94.31 93 PRO A O 1
ATOM 713 N N . PHE A 1 94 ? 6.363 -2.007 -6.621 1.00 93.88 94 PHE A N 1
ATOM 714 C CA . PHE A 1 94 ? 6.038 -2.873 -7.761 1.00 93.88 94 PHE A CA 1
ATOM 715 C C . PHE A 1 94 ? 7.219 -3.182 -8.699 1.00 93.88 94 PHE A C 1
ATOM 717 O O . PHE A 1 94 ? 7.315 -4.339 -9.121 1.00 93.88 94 PHE A O 1
ATOM 724 N N . PRO A 1 95 ? 8.166 -2.259 -8.983 1.00 89.69 95 PRO A N 1
ATOM 725 C CA . PRO A 1 95 ? 9.346 -2.577 -9.792 1.00 89.69 95 PRO A CA 1
ATOM 726 C C . PRO A 1 95 ? 10.146 -3.767 -9.259 1.00 89.69 95 PRO A C 1
ATOM 728 O O . PRO A 1 95 ? 10.726 -4.539 -10.024 1.00 89.69 95 PRO A O 1
ATOM 731 N N . LEU A 1 96 ? 10.141 -3.965 -7.936 1.00 88.38 96 LEU A N 1
ATOM 732 C CA . LEU A 1 96 ? 10.835 -5.082 -7.315 1.00 88.38 96 LEU A CA 1
ATOM 733 C C . LEU A 1 96 ? 10.166 -6.417 -7.586 1.00 88.38 96 LEU A C 1
ATOM 735 O O . LEU A 1 96 ? 10.836 -7.414 -7.385 1.00 88.38 96 LEU A O 1
ATOM 739 N N . LEU A 1 97 ? 8.903 -6.486 -8.006 1.00 89.12 97 LEU A N 1
ATOM 740 C CA . LEU A 1 97 ? 8.169 -7.749 -8.115 1.00 89.12 97 LEU A CA 1
ATOM 741 C C . LEU A 1 97 ? 7.536 -7.992 -9.490 1.00 89.12 97 LEU A C 1
ATOM 743 O O . LEU A 1 97 ? 7.346 -9.150 -9.848 1.00 89.12 97 LEU A O 1
ATOM 747 N N . LEU A 1 98 ? 7.313 -6.948 -10.295 1.00 87.81 98 LEU A N 1
ATOM 748 C CA . LEU A 1 98 ? 6.788 -7.045 -11.666 1.00 87.81 98 LEU A CA 1
ATOM 749 C C . LEU A 1 98 ? 7.779 -7.636 -12.677 1.00 87.81 98 LEU A C 1
ATOM 751 O O . LEU A 1 98 ? 7.449 -7.815 -13.846 1.00 87.81 98 LEU A O 1
ATOM 755 N N . ARG A 1 99 ? 8.999 -7.961 -12.241 1.00 82.62 99 ARG A N 1
ATOM 756 C CA . ARG A 1 99 ? 9.986 -8.632 -13.081 1.00 82.62 99 ARG A CA 1
ATOM 757 C C . ARG A 1 99 ? 9.423 -9.991 -13.554 1.00 82.62 99 ARG A C 1
ATOM 759 O O . ARG A 1 99 ? 9.161 -10.838 -12.696 1.00 82.62 99 ARG A O 1
ATOM 766 N N . PRO A 1 100 ? 9.315 -10.264 -14.869 1.00 79.00 100 PRO A N 1
ATOM 767 C CA . PRO A 1 100 ? 8.605 -11.449 -15.372 1.00 79.00 100 PRO A CA 1
ATOM 768 C C . PRO A 1 100 ? 9.126 -12.790 -14.845 1.00 79.00 100 PRO A C 1
ATOM 770 O O . PRO A 1 100 ? 8.339 -13.703 -14.600 1.00 79.00 100 PRO A O 1
ATOM 773 N N . GLN A 1 101 ? 10.432 -12.893 -14.565 1.00 84.62 101 GLN A N 1
ATOM 774 C CA . GLN A 1 101 ? 11.037 -14.109 -14.004 1.00 84.62 101 GLN A CA 1
ATOM 775 C C . GLN A 1 101 ? 10.526 -14.467 -12.598 1.00 84.62 101 GLN A C 1
ATOM 777 O O . GLN A 1 101 ? 10.729 -15.592 -12.158 1.00 84.62 101 GLN A O 1
ATOM 782 N N . ARG A 1 102 ? 9.883 -13.536 -11.878 1.00 89.69 102 ARG A N 1
ATOM 783 C CA . ARG A 1 102 ? 9.232 -13.848 -10.597 1.00 89.69 102 ARG A CA 1
ATOM 784 C C . ARG A 1 102 ? 7.848 -14.456 -10.763 1.00 89.69 102 ARG A C 1
ATOM 786 O O . ARG A 1 102 ? 7.411 -15.141 -9.847 1.00 89.69 102 ARG A O 1
ATOM 793 N N . SER A 1 103 ? 7.185 -14.198 -11.895 1.00 88.94 103 SER A N 1
ATOM 794 C CA . SER A 1 103 ? 5.866 -14.754 -12.226 1.00 88.94 103 SER A CA 1
ATOM 795 C C . SER A 1 103 ? 4.871 -14.633 -11.062 1.00 88.94 103 SER A C 1
ATOM 797 O O . SER A 1 103 ? 4.269 -15.613 -10.635 1.00 88.94 103 SER A O 1
ATOM 799 N N . VAL A 1 104 ? 4.765 -13.426 -10.494 1.00 94.00 104 VAL A N 1
ATOM 800 C CA . VAL A 1 104 ? 3.835 -13.146 -9.394 1.00 94.00 104 VAL A CA 1
ATOM 801 C C . VAL A 1 104 ? 2.424 -13.036 -9.959 1.00 94.00 104 VAL A C 1
ATOM 803 O O . VAL A 1 104 ? 2.180 -12.200 -10.821 1.00 94.00 104 VAL A O 1
ATOM 806 N N . ASP A 1 105 ? 1.498 -13.846 -9.451 1.00 94.94 105 ASP A N 1
ATOM 807 C CA . ASP A 1 105 ? 0.099 -13.857 -9.901 1.00 94.94 105 ASP A CA 1
ATOM 808 C C . ASP A 1 105 ? -0.835 -13.007 -9.021 1.00 94.94 105 ASP A C 1
ATOM 810 O O . ASP A 1 105 ? -1.921 -12.618 -9.452 1.00 94.94 105 ASP A O 1
ATOM 814 N N . LEU A 1 106 ? -0.436 -12.746 -7.770 1.00 96.94 106 LEU A N 1
ATOM 815 C CA . LEU A 1 106 ? -1.223 -12.016 -6.777 1.00 96.94 106 LEU A CA 1
ATOM 816 C C . LEU A 1 106 ? -0.336 -11.076 -5.965 1.00 96.94 106 LEU A C 1
ATOM 818 O O . LEU A 1 106 ? 0.635 -11.508 -5.345 1.00 96.94 106 LEU A O 1
ATOM 822 N N . PHE A 1 107 ? -0.730 -9.811 -5.904 1.00 98.12 107 PHE A N 1
ATOM 823 C CA . PHE A 1 107 ? -0.180 -8.821 -4.993 1.00 98.12 107 PHE A CA 1
ATOM 824 C C . PHE A 1 107 ? -1.166 -8.547 -3.867 1.00 98.12 107 PHE A C 1
ATOM 826 O O . PHE A 1 107 ? -2.331 -8.255 -4.124 1.00 98.12 107 PHE A O 1
ATOM 833 N N . ILE A 1 108 ? -0.689 -8.606 -2.626 1.00 98.31 108 ILE A N 1
ATOM 834 C CA . ILE A 1 108 ? -1.384 -8.039 -1.469 1.00 98.31 108 ILE A CA 1
ATOM 835 C C . ILE A 1 108 ? -0.610 -6.775 -1.099 1.00 98.31 108 ILE A C 1
ATOM 837 O O . ILE A 1 108 ? 0.484 -6.841 -0.541 1.00 98.31 108 ILE A O 1
ATOM 841 N N . THR A 1 109 ? -1.143 -5.632 -1.511 1.00 98.19 109 THR A N 1
ATOM 842 C CA . THR A 1 109 ? -0.477 -4.333 -1.474 1.00 98.19 109 THR A CA 1
ATOM 843 C C . THR A 1 109 ? -1.049 -3.488 -0.349 1.00 98.19 109 THR A C 1
ATOM 845 O O . THR A 1 109 ? -2.256 -3.279 -0.281 1.00 98.19 109 THR A O 1
ATOM 848 N N . PHE A 1 110 ? -0.169 -2.953 0.492 1.00 98.38 110 PHE A N 1
ATOM 849 C CA . PHE A 1 110 ? -0.511 -2.018 1.558 1.00 98.38 110 PHE A CA 1
ATOM 850 C C . PHE A 1 110 ? 0.035 -0.635 1.207 1.00 98.38 110 PHE A C 1
ATOM 852 O O . PHE A 1 110 ? 1.236 -0.509 0.966 1.00 98.38 110 PHE A O 1
ATOM 859 N N . ASP A 1 111 ? -0.830 0.381 1.166 1.00 97.50 111 ASP A N 1
ATOM 860 C CA . ASP A 1 111 ? -0.428 1.763 0.893 1.00 97.50 111 ASP A CA 1
ATOM 861 C C . ASP A 1 111 ? -0.573 2.649 2.135 1.00 97.50 111 ASP A C 1
ATOM 863 O O . ASP A 1 111 ? -1.677 2.934 2.612 1.00 97.50 111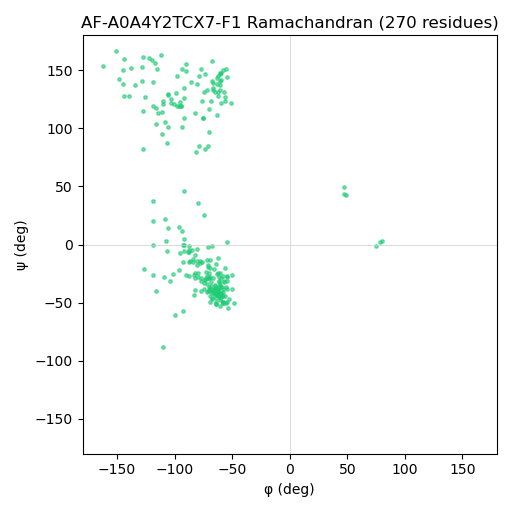 ASP A O 1
ATOM 867 N N . PHE A 1 112 ? 0.575 3.111 2.628 1.00 96.62 112 PHE A N 1
ATOM 868 C CA . PHE A 1 112 ? 0.706 4.024 3.764 1.00 96.62 112 PHE A CA 1
ATOM 869 C C . PHE A 1 112 ? 1.070 5.449 3.334 1.00 96.62 112 PHE A C 1
ATOM 871 O O . PHE A 1 112 ? 1.498 6.263 4.154 1.00 96.62 112 PHE A O 1
ATOM 878 N N . SER A 1 113 ? 0.936 5.757 2.045 1.00 91.88 113 SER A N 1
ATOM 879 C CA . SER A 1 113 ? 1.311 7.051 1.493 1.00 91.88 113 SER A CA 1
ATOM 880 C C . SER A 1 113 ? 0.524 8.187 2.120 1.00 91.88 113 SER A C 1
ATOM 882 O O . SER A 1 113 ? -0.678 8.093 2.383 1.00 91.88 113 SER A O 1
ATOM 884 N N . SER A 1 114 ? 1.227 9.296 2.344 1.00 88.88 114 SER A N 1
ATOM 885 C CA . SER A 1 114 ? 0.604 10.512 2.849 1.00 88.88 114 SER A CA 1
ATOM 886 C C . SER A 1 114 ? -0.423 11.049 1.860 1.00 88.88 114 SER A C 1
ATOM 888 O O . SER A 1 114 ? -0.178 11.106 0.655 1.00 88.88 114 SER A O 1
ATOM 890 N N . ARG A 1 115 ? -1.564 11.485 2.393 1.00 89.19 115 ARG A N 1
ATOM 891 C CA . ARG A 1 115 ? -2.645 12.130 1.643 1.00 89.19 115 ARG A CA 1
ATOM 892 C C . ARG A 1 115 ? -2.924 13.511 2.222 1.00 89.19 115 ARG A C 1
ATOM 894 O O . ARG A 1 115 ? -2.558 13.793 3.360 1.00 89.19 115 ARG A O 1
ATOM 901 N N . GLU A 1 116 ? -3.569 14.368 1.435 1.00 87.56 116 GLU A N 1
ATOM 902 C CA . GLU A 1 116 ? -3.956 15.710 1.888 1.00 87.56 116 GLU A CA 1
ATOM 903 C C . GLU A 1 116 ? -4.961 15.643 3.043 1.00 87.56 116 GLU A C 1
ATOM 905 O O . GLU A 1 116 ? -4.847 16.391 4.012 1.00 87.56 116 GLU A O 1
ATOM 910 N N . ALA A 1 117 ? -5.914 14.712 2.965 1.00 88.88 117 ALA A N 1
ATOM 911 C CA . ALA A 1 117 ? -6.879 14.438 4.016 1.00 88.88 117 ALA A CA 1
ATOM 912 C C . ALA A 1 117 ? -7.342 12.972 3.989 1.00 88.88 117 ALA A C 1
ATOM 914 O O . ALA A 1 117 ? -7.165 12.252 3.004 1.00 88.88 117 ALA A O 1
ATOM 915 N N . ASP A 1 118 ? -8.008 12.536 5.062 1.00 90.19 118 ASP A N 1
ATOM 916 C CA . ASP A 1 118 ? -8.520 11.163 5.197 1.00 90.19 118 ASP A CA 1
ATOM 917 C C . ASP A 1 118 ? -9.523 10.781 4.095 1.00 90.19 118 ASP A C 1
ATOM 919 O O . ASP A 1 118 ? -9.600 9.612 3.712 1.00 90.19 118 ASP A O 1
ATOM 923 N N . HIS A 1 119 ? -10.249 11.767 3.558 1.00 86.94 119 HIS A N 1
ATOM 924 C CA . HIS A 1 119 ? -11.255 11.596 2.507 1.00 86.94 119 HIS A CA 1
ATOM 925 C C . HIS A 1 119 ? -10.690 11.686 1.077 1.00 86.94 119 HIS A C 1
ATOM 927 O O . HIS A 1 119 ? -11.421 11.433 0.124 1.00 86.94 119 HIS A O 1
ATOM 933 N N . THR A 1 120 ? -9.410 12.033 0.896 1.00 88.25 120 THR A N 1
ATOM 934 C CA . THR A 1 120 ? -8.776 12.085 -0.431 1.00 88.25 120 THR A CA 1
ATOM 935 C C . THR A 1 120 ? -8.680 10.678 -1.027 1.00 88.25 120 THR A C 1
ATOM 937 O O . THR A 1 120 ? -8.241 9.757 -0.342 1.00 88.25 120 THR A O 1
ATOM 940 N N . ALA A 1 121 ? -9.033 10.484 -2.300 1.00 89.56 121 ALA A N 1
ATOM 941 C CA . ALA A 1 121 ? -8.990 9.162 -2.935 1.00 89.56 121 ALA A CA 1
ATOM 942 C C . ALA A 1 121 ? -7.580 8.522 -2.851 1.00 89.56 121 ALA A C 1
ATOM 944 O O . ALA A 1 121 ? -6.598 9.152 -3.257 1.00 89.56 121 ALA A O 1
ATOM 945 N N . PRO A 1 122 ? -7.436 7.282 -2.343 1.00 94.06 122 PRO A N 1
ATOM 946 C CA . PRO A 1 122 ? -6.132 6.716 -2.011 1.00 94.06 122 PRO A CA 1
ATOM 947 C C . PRO A 1 122 ? -5.519 5.933 -3.180 1.00 94.06 122 PRO A C 1
ATOM 949 O O . PRO A 1 122 ? -5.072 4.813 -2.986 1.00 94.06 122 PRO A O 1
ATOM 952 N N . PHE A 1 123 ? -5.530 6.473 -4.401 1.00 93.50 123 PHE A N 1
ATOM 953 C CA . PHE A 1 123 ? -5.096 5.730 -5.601 1.00 93.50 123 PHE A CA 1
ATOM 954 C C . PHE A 1 123 ? -3.894 6.342 -6.323 1.00 93.50 123 PHE A C 1
ATOM 956 O O . PHE A 1 123 ? -3.439 5.788 -7.319 1.00 93.50 123 PHE A O 1
ATOM 963 N N . LYS A 1 124 ? -3.360 7.468 -5.833 1.00 91.56 124 LYS A N 1
ATOM 964 C CA . LYS A 1 124 ? -2.279 8.211 -6.497 1.00 91.56 124 LYS A CA 1
ATOM 965 C C . LYS A 1 124 ? -1.066 7.326 -6.804 1.00 91.56 124 LYS A C 1
ATOM 967 O O . LYS A 1 124 ? -0.656 7.239 -7.955 1.00 91.56 124 LYS A O 1
ATOM 972 N N . GLU A 1 125 ? -0.514 6.650 -5.800 1.00 91.69 125 GLU A N 1
ATOM 973 C CA . GLU A 1 125 ? 0.694 5.834 -5.977 1.00 91.69 125 GLU A CA 1
ATOM 974 C C . GLU A 1 125 ? 0.435 4.574 -6.810 1.00 91.69 125 GLU A C 1
ATOM 976 O O . GLU A 1 125 ? 1.311 4.108 -7.539 1.00 91.69 125 GLU A O 1
ATOM 981 N N . LEU A 1 126 ? -0.790 4.045 -6.762 1.00 94.81 126 LEU A N 1
ATOM 982 C CA . LEU A 1 126 ? -1.200 2.911 -7.584 1.00 94.81 126 LEU A CA 1
ATOM 983 C C . LEU A 1 126 ? -1.312 3.298 -9.070 1.00 94.81 126 LEU A C 1
ATOM 985 O O . LEU A 1 126 ? -0.856 2.546 -9.926 1.00 94.81 126 LEU A O 1
ATOM 989 N N . LEU A 1 127 ? -1.824 4.496 -9.378 1.00 92.31 127 LEU A N 1
ATOM 990 C CA . LEU A 1 127 ? -1.839 5.058 -10.737 1.00 92.31 127 LEU A CA 1
ATOM 991 C C . LEU A 1 127 ? -0.419 5.351 -11.251 1.00 92.31 127 LEU A C 1
ATOM 993 O O . LEU A 1 127 ? -0.111 5.091 -12.413 1.00 92.31 127 LEU A O 1
ATOM 997 N N . LEU A 1 128 ? 0.478 5.839 -10.385 1.00 89.81 128 LEU A N 1
ATOM 998 C CA . LEU A 1 128 ? 1.902 5.982 -10.722 1.00 89.81 128 LEU A CA 1
ATOM 999 C C . LEU A 1 128 ? 2.549 4.626 -11.034 1.00 89.81 128 LEU A C 1
ATOM 1001 O O . LEU A 1 128 ? 3.349 4.525 -11.964 1.00 89.81 128 LEU A O 1
ATOM 1005 N N . SER A 1 129 ? 2.164 3.585 -10.296 1.00 93.00 129 SER A N 1
ATOM 1006 C CA . SER A 1 129 ? 2.642 2.216 -10.510 1.00 93.00 129 SER A CA 1
ATOM 1007 C C . SER A 1 129 ? 2.152 1.630 -11.834 1.00 93.00 129 SER A C 1
ATOM 1009 O O . SER A 1 129 ? 2.942 1.016 -12.548 1.00 93.00 129 SER A O 1
ATOM 1011 N N . GLU A 1 130 ? 0.884 1.855 -12.196 1.00 92.25 130 GLU A N 1
ATOM 1012 C CA . GLU A 1 130 ? 0.337 1.488 -13.510 1.00 92.25 130 GLU A CA 1
ATOM 1013 C C . GLU A 1 130 ? 1.122 2.161 -14.634 1.00 92.25 130 GLU A C 1
ATOM 1015 O O . GLU A 1 130 ? 1.584 1.495 -15.559 1.00 92.25 130 GLU A O 1
ATOM 1020 N N . LYS A 1 131 ? 1.336 3.473 -14.525 1.00 87.38 131 LYS A N 1
ATOM 1021 C CA . LYS A 1 131 ? 2.086 4.243 -15.514 1.00 87.38 131 LYS A CA 1
ATOM 1022 C C . LYS A 1 131 ? 3.525 3.741 -15.663 1.00 87.38 131 LYS A C 1
ATOM 1024 O O . LYS A 1 131 ? 4.012 3.564 -16.778 1.00 87.38 131 LYS A O 1
ATOM 1029 N N . TRP A 1 132 ? 4.197 3.450 -14.547 1.00 87.62 132 TRP A N 1
ATOM 1030 C CA . TRP A 1 132 ? 5.518 2.823 -14.567 1.00 87.62 132 TRP A CA 1
ATOM 1031 C C . TRP A 1 132 ? 5.483 1.453 -15.260 1.00 87.62 132 TRP A C 1
ATOM 1033 O O . TRP A 1 132 ? 6.354 1.152 -16.077 1.00 87.62 132 TRP A O 1
ATOM 1043 N N . ALA A 1 133 ? 4.473 0.629 -14.972 1.00 89.88 133 ALA A N 1
ATOM 1044 C CA . ALA A 1 133 ? 4.326 -0.688 -15.580 1.00 89.88 133 ALA A CA 1
ATOM 1045 C C . ALA A 1 133 ? 4.087 -0.597 -17.094 1.00 89.88 133 ALA A C 1
ATOM 1047 O O . ALA A 1 133 ? 4.700 -1.362 -17.833 1.00 89.88 133 ALA A O 1
ATOM 1048 N N . GLN A 1 134 ? 3.290 0.369 -17.560 1.00 86.62 134 GLN A N 1
ATOM 1049 C CA . GLN A 1 134 ? 3.071 0.643 -18.985 1.00 86.62 134 GLN A CA 1
ATOM 1050 C C . GLN A 1 134 ? 4.377 1.022 -19.695 1.00 86.62 134 GLN A C 1
ATOM 1052 O O . GLN A 1 134 ? 4.711 0.418 -20.710 1.00 86.62 134 GLN A O 1
ATOM 1057 N N . ILE A 1 135 ? 5.167 1.940 -19.123 1.00 81.81 135 ILE A N 1
ATOM 1058 C CA . ILE A 1 135 ? 6.477 2.342 -19.675 1.00 81.81 135 ILE A CA 1
ATOM 1059 C C . ILE A 1 135 ? 7.431 1.144 -19.789 1.00 81.81 135 ILE A C 1
ATOM 1061 O O . ILE A 1 135 ? 8.200 1.040 -20.744 1.00 81.81 135 ILE A O 1
ATOM 1065 N N . ASN A 1 136 ? 7.373 0.218 -18.829 1.00 81.25 136 ASN A N 1
ATOM 1066 C CA . ASN A 1 136 ? 8.215 -0.981 -18.805 1.00 81.25 136 ASN A CA 1
ATOM 1067 C C . ASN A 1 136 ? 7.570 -2.195 -19.486 1.00 81.25 136 ASN A C 1
ATOM 1069 O O . ASN A 1 136 ? 8.159 -3.279 -19.452 1.00 81.25 136 ASN A O 1
ATOM 1073 N N . ASN A 1 137 ? 6.393 -2.023 -20.103 1.00 82.56 137 ASN A N 1
ATOM 1074 C CA . ASN A 1 137 ? 5.619 -3.082 -20.755 1.00 82.56 137 ASN A CA 1
ATOM 1075 C C . ASN A 1 137 ? 5.447 -4.328 -19.857 1.00 82.56 137 ASN A C 1
ATOM 1077 O O . ASN A 1 137 ? 5.596 -5.483 -20.274 1.00 82.56 137 ASN A O 1
ATOM 1081 N N . CYS A 1 138 ? 5.170 -4.078 -18.579 1.00 87.94 138 CYS A N 1
ATOM 1082 C CA . CYS A 1 138 ? 4.851 -5.090 -17.584 1.00 87.94 138 CYS A CA 1
ATOM 1083 C C . CYS A 1 138 ? 3.330 -5.296 -17.536 1.00 87.94 138 CYS A C 1
ATOM 1085 O O . CYS A 1 138 ? 2.598 -4.307 -17.461 1.00 87.94 138 CYS A O 1
ATOM 1087 N N . PRO A 1 139 ? 2.830 -6.548 -17.512 1.00 90.56 139 PRO A N 1
ATOM 1088 C CA . PRO A 1 139 ? 1.414 -6.809 -17.277 1.00 90.56 139 PRO A CA 1
ATOM 1089 C C . PRO A 1 139 ? 0.950 -6.183 -15.957 1.00 90.56 139 PRO A C 1
ATOM 1091 O O . PRO A 1 139 ? 1.510 -6.468 -14.896 1.00 90.56 139 PRO A O 1
ATOM 1094 N N . PHE A 1 140 ? -0.076 -5.338 -16.026 1.00 94.44 140 PHE A N 1
ATOM 1095 C CA . PHE A 1 140 ? -0.653 -4.653 -14.874 1.00 94.44 140 PHE A CA 1
ATOM 1096 C C . PHE A 1 140 ? -2.158 -4.435 -15.094 1.00 94.44 140 PHE A C 1
ATOM 1098 O O . PHE A 1 140 ? -2.560 -4.188 -16.236 1.00 94.44 140 PHE A O 1
ATOM 1105 N N . PRO A 1 141 ? -3.017 -4.559 -14.061 1.00 96.62 141 PRO A N 1
ATOM 1106 C CA . PRO A 1 141 ? -4.440 -4.264 -14.209 1.00 96.62 141 PRO A CA 1
ATOM 1107 C C . PRO A 1 141 ? -4.666 -2.805 -14.640 1.00 96.62 141 PRO A C 1
ATOM 1109 O O . PRO A 1 141 ? -3.897 -1.948 -14.209 1.00 96.62 141 PRO A O 1
ATOM 1112 N N . PRO A 1 142 ? -5.720 -2.506 -15.423 1.00 95.00 142 PRO A N 1
ATOM 1113 C CA . PRO A 1 142 ? -6.025 -1.144 -15.863 1.00 95.00 142 PRO A CA 1
ATOM 1114 C C . PRO A 1 142 ? -6.597 -0.313 -14.700 1.00 95.00 142 PRO A C 1
ATOM 1116 O O . PRO A 1 142 ? -7.811 -0.218 -14.513 1.00 95.00 142 PRO A O 1
ATOM 1119 N N . ILE A 1 143 ? -5.727 0.228 -13.845 1.00 94.00 143 ILE A N 1
ATOM 1120 C CA . ILE A 1 143 ? -6.110 0.915 -12.605 1.00 94.00 143 ILE A CA 1
ATOM 1121 C C . ILE A 1 143 ? -6.907 2.176 -12.911 1.00 94.00 143 ILE A C 1
ATOM 1123 O O . ILE A 1 143 ? -7.924 2.398 -12.258 1.00 94.00 143 ILE A O 1
ATOM 1127 N N . HIS A 1 144 ? -6.491 2.979 -13.892 1.00 88.62 144 HIS A N 1
ATOM 1128 C CA . HIS A 1 144 ? -7.183 4.212 -14.271 1.00 88.62 144 HIS A CA 1
ATOM 1129 C C . HIS A 1 144 ? -8.678 3.993 -14.560 1.00 88.62 144 HIS A C 1
ATOM 1131 O O . HIS A 1 144 ? -9.539 4.698 -14.017 1.00 88.62 144 HIS A O 1
ATOM 1137 N N . ASP A 1 145 ? -8.990 2.958 -15.340 1.00 89.56 145 ASP A N 1
ATOM 1138 C CA . ASP A 1 145 ? -10.361 2.609 -15.711 1.00 89.56 145 ASP A CA 1
ATOM 1139 C C . ASP A 1 145 ? -11.147 2.072 -14.506 1.00 89.56 145 ASP A C 1
ATOM 1141 O O . ASP A 1 145 ? -12.278 2.485 -14.248 1.00 89.56 145 ASP A O 1
ATOM 1145 N N . LEU A 1 146 ? -10.532 1.183 -13.717 1.00 91.81 146 LEU A N 1
ATOM 1146 C CA . LEU A 1 146 ? -11.175 0.541 -12.565 1.00 91.81 146 LEU A CA 1
ATOM 1147 C C . LEU A 1 146 ? -11.433 1.521 -11.407 1.00 91.81 146 LEU A C 1
ATOM 1149 O O . LEU A 1 146 ? -12.475 1.461 -10.752 1.00 91.81 146 LEU A O 1
ATOM 1153 N N . VAL A 1 147 ? -10.508 2.452 -11.156 1.00 90.31 147 VAL A N 1
ATOM 1154 C CA . VAL A 1 147 ? -10.645 3.481 -10.111 1.00 90.31 147 VAL A CA 1
ATOM 1155 C C . VAL A 1 147 ? -11.797 4.431 -10.417 1.00 90.31 147 VAL A C 1
ATOM 1157 O O . VAL A 1 147 ? -12.499 4.834 -9.489 1.00 90.31 147 VAL A O 1
ATOM 1160 N N . SER A 1 148 ? -12.032 4.744 -11.693 1.00 86.56 148 SER A N 1
ATOM 1161 C CA . SER A 1 148 ? -13.132 5.616 -12.125 1.00 86.56 148 SER A CA 1
ATOM 1162 C C . SER A 1 148 ? -14.507 5.097 -11.691 1.00 86.56 148 SER A C 1
ATOM 1164 O O . SER A 1 148 ? -15.421 5.893 -11.476 1.00 86.56 148 SER A O 1
ATOM 1166 N N . GLU A 1 149 ? -14.659 3.783 -11.505 1.00 89.69 149 GLU A N 1
ATOM 1167 C CA . GLU A 1 149 ? -15.866 3.190 -10.927 1.00 89.69 149 GLU A CA 1
ATOM 1168 C C . GLU A 1 149 ? -15.852 3.226 -9.394 1.00 89.69 149 GLU A C 1
ATOM 1170 O O . GLU A 1 149 ? -16.841 3.611 -8.771 1.00 89.69 149 GLU A O 1
ATOM 1175 N N . TYR A 1 150 ? -14.721 2.900 -8.761 1.00 89.06 150 TYR A N 1
ATOM 1176 C CA . TYR A 1 150 ? -14.626 2.882 -7.298 1.00 89.06 150 TYR A CA 1
ATOM 1177 C C . TYR A 1 150 ? -14.911 4.233 -6.645 1.00 89.06 150 TYR A C 1
ATOM 1179 O O . TYR A 1 150 ? -15.551 4.269 -5.596 1.00 89.06 150 TYR A O 1
ATOM 1187 N N . ILE A 1 151 ? -14.495 5.337 -7.267 1.00 88.75 151 ILE A N 1
ATOM 1188 C CA . ILE A 1 151 ? -14.718 6.688 -6.728 1.00 88.75 151 ILE A CA 1
ATOM 1189 C C . ILE A 1 151 ? -16.190 7.127 -6.750 1.00 88.75 151 ILE A C 1
ATOM 1191 O O . ILE A 1 151 ? -16.532 8.116 -6.106 1.00 88.75 151 ILE A O 1
ATOM 1195 N N . LYS A 1 152 ? -17.069 6.412 -7.468 1.00 90.25 152 LYS A N 1
ATOM 1196 C CA . LYS A 1 152 ? -18.519 6.675 -7.470 1.00 90.25 152 LYS A CA 1
ATOM 1197 C C . LYS A 1 152 ? -19.214 6.128 -6.222 1.00 90.25 152 LYS A C 1
ATOM 1199 O O . LYS A 1 152 ? -20.359 6.483 -5.950 1.00 90.25 152 LYS A O 1
ATOM 1204 N N . HIS A 1 153 ? -18.539 5.262 -5.471 1.00 92.12 153 HIS A N 1
ATOM 1205 C CA . HIS A 1 153 ? -19.058 4.616 -4.274 1.00 92.12 153 HIS A CA 1
ATOM 1206 C C . HIS A 1 153 ? -18.330 5.107 -3.015 1.00 92.12 153 HIS A C 1
ATOM 1208 O O . HIS A 1 153 ? -17.236 5.669 -3.108 1.00 92.12 153 HIS A O 1
ATOM 1214 N N . PRO A 1 154 ? -18.903 4.887 -1.815 1.00 93.25 154 PRO A N 1
ATOM 1215 C CA . PRO A 1 154 ? -18.191 5.139 -0.570 1.00 93.25 154 PRO A CA 1
ATOM 1216 C C . PRO A 1 154 ? -16.845 4.397 -0.525 1.00 93.25 154 PRO A C 1
ATOM 1218 O O . PRO A 1 154 ? -16.754 3.268 -1.024 1.00 93.25 154 PRO A O 1
ATOM 1221 N N . PRO A 1 155 ? -15.808 5.001 0.083 1.00 94.25 155 PRO A N 1
ATOM 1222 C CA . PRO A 1 155 ? -14.501 4.374 0.187 1.00 94.25 155 PRO A CA 1
ATOM 1223 C C . PRO A 1 155 ? -14.587 3.064 0.976 1.00 94.25 155 PRO A C 1
ATOM 1225 O O . PRO A 1 155 ? -15.368 2.936 1.917 1.00 94.25 155 PRO A O 1
ATOM 1228 N N . LYS A 1 156 ? -13.751 2.104 0.591 1.00 95.81 156 LYS A N 1
ATOM 1229 C CA . LYS A 1 156 ? -13.604 0.785 1.211 1.00 95.81 156 LYS A CA 1
ATOM 1230 C C . LYS A 1 156 ? -12.200 0.609 1.777 1.00 95.81 156 LYS A C 1
ATOM 1232 O O . LYS A 1 156 ? -11.257 1.235 1.303 1.00 95.81 156 LYS A O 1
ATOM 1237 N N . GLU A 1 157 ? -12.060 -0.272 2.761 1.00 97.44 157 GLU A N 1
ATOM 1238 C CA . GLU A 1 157 ? -10.771 -0.627 3.382 1.00 97.44 157 GLU A CA 1
ATOM 1239 C C . GLU A 1 157 ? -9.930 -1.570 2.501 1.00 97.44 157 GLU A C 1
ATOM 1241 O O . GLU A 1 157 ? -8.729 -1.714 2.719 1.00 97.44 157 GLU A O 1
ATOM 1246 N N . CYS A 1 158 ? -10.549 -2.186 1.487 1.00 98.31 158 CYS A N 1
ATOM 1247 C CA . CYS A 1 158 ? -9.919 -3.109 0.551 1.00 98.31 158 CYS A CA 1
ATOM 1248 C C . CYS A 1 158 ? -10.522 -2.964 -0.858 1.00 98.31 158 CYS A C 1
ATOM 1250 O O . CYS A 1 158 ? -11.741 -2.850 -1.016 1.00 98.31 158 CYS A O 1
ATOM 1252 N N . TYR A 1 159 ? -9.670 -2.993 -1.885 1.00 98.44 159 TYR A N 1
ATOM 1253 C CA . TYR A 1 159 ? -10.050 -2.972 -3.302 1.00 98.44 159 TYR A CA 1
ATOM 1254 C C . TYR A 1 159 ? -9.364 -4.115 -4.047 1.00 98.44 159 TYR A C 1
ATOM 1256 O O . TYR A 1 159 ? -8.279 -4.545 -3.664 1.00 98.44 159 TYR A O 1
ATOM 1264 N N . VAL A 1 160 ? -9.972 -4.596 -5.133 1.00 98.44 160 VAL A N 1
ATOM 1265 C CA . VAL A 1 160 ? -9.423 -5.700 -5.930 1.00 98.44 160 VAL A CA 1
ATOM 1266 C C . VAL A 1 160 ? -9.345 -5.293 -7.390 1.00 98.44 160 VAL A C 1
ATOM 1268 O O . VAL A 1 160 ? -10.364 -5.137 -8.054 1.00 98.44 160 VAL A O 1
ATOM 1271 N N . PHE A 1 161 ? -8.133 -5.196 -7.918 1.00 98.31 161 PHE A N 1
ATOM 1272 C CA . PHE A 1 161 ? -7.886 -4.857 -9.311 1.00 98.31 161 PHE A CA 1
ATOM 1273 C C . PHE A 1 161 ? -7.521 -6.113 -10.098 1.00 98.31 161 PHE A C 1
ATOM 1275 O O . PHE A 1 161 ? -6.553 -6.810 -9.783 1.00 98.31 161 PHE A O 1
ATOM 1282 N N . LYS A 1 162 ? -8.310 -6.403 -11.134 1.00 96.81 162 LYS A N 1
ATOM 1283 C CA . LYS A 1 162 ? -8.100 -7.518 -12.063 1.00 96.81 162 LYS A CA 1
ATOM 1284 C C . LYS A 1 162 ? -8.145 -6.985 -13.480 1.00 96.81 162 LYS A C 1
ATOM 1286 O O . LYS A 1 162 ? -9.004 -6.170 -13.801 1.00 96.81 162 LYS A O 1
ATOM 1291 N N . HIS A 1 163 ? -7.276 -7.495 -14.341 1.00 95.94 163 HIS A N 1
ATOM 1292 C CA . HIS A 1 163 ? -7.450 -7.266 -15.766 1.00 95.94 163 HIS A CA 1
ATOM 1293 C C . HIS A 1 163 ? -8.721 -7.997 -16.248 1.00 95.94 163 HIS A C 1
ATOM 1295 O O . HIS A 1 163 ? -8.886 -9.174 -15.915 1.00 95.94 163 HIS A O 1
ATOM 1301 N N . PRO A 1 164 ? -9.612 -7.346 -17.022 1.00 92.38 164 PRO A N 1
ATOM 1302 C CA . PRO A 1 164 ? -10.904 -7.924 -17.408 1.00 92.38 164 PRO A CA 1
ATOM 1303 C C . PRO A 1 164 ? -10.778 -9.160 -18.309 1.00 92.38 164 PRO A C 1
ATOM 1305 O O . PRO A 1 164 ? -11.574 -10.085 -18.197 1.00 92.38 164 PRO A O 1
ATOM 1308 N N . THR A 1 165 ? -9.776 -9.182 -19.193 1.00 91.25 165 THR A N 1
ATOM 1309 C CA . THR A 1 165 ? -9.594 -10.247 -20.197 1.00 91.25 165 THR A CA 1
ATOM 1310 C C . THR A 1 165 ? -8.289 -11.044 -20.081 1.00 91.25 165 THR A C 1
ATOM 1312 O O . THR A 1 165 ? -8.244 -12.194 -20.503 1.00 91.25 165 THR A O 1
ATOM 1315 N N . ASN A 1 166 ? -7.218 -10.474 -19.522 1.00 90.50 166 ASN A N 1
ATOM 1316 C CA . ASN A 1 166 ? -5.906 -11.112 -19.453 1.00 90.50 166 ASN A CA 1
ATOM 1317 C C . ASN A 1 166 ? -5.719 -11.860 -18.121 1.00 90.50 166 ASN A C 1
ATOM 1319 O O . ASN A 1 166 ? -5.407 -11.251 -17.096 1.00 90.50 166 ASN A O 1
ATOM 1323 N N . GLU A 1 167 ? -5.870 -13.188 -18.134 1.00 87.94 167 GLU A N 1
ATOM 1324 C CA . GLU A 1 167 ? -5.672 -14.030 -16.943 1.00 87.94 167 GLU A CA 1
ATOM 1325 C C . GLU A 1 167 ? -4.201 -14.124 -16.486 1.00 87.94 167 GLU A C 1
ATOM 1327 O O . GLU A 1 167 ? -3.964 -14.420 -15.314 1.00 87.94 167 GLU A O 1
ATOM 1332 N N . LEU A 1 168 ? -3.229 -13.831 -17.363 1.00 86.19 168 LEU A N 1
ATOM 1333 C CA . LEU A 1 168 ? -1.794 -13.797 -17.032 1.00 86.19 168 LEU A CA 1
ATOM 1334 C C . LEU A 1 168 ? -1.390 -12.513 -16.300 1.00 86.19 168 LEU A C 1
ATOM 1336 O O . LEU A 1 168 ? -0.306 -12.434 -15.725 1.00 86.19 168 LEU A O 1
ATOM 1340 N N . CYS A 1 169 ? -2.244 -11.490 -16.334 1.00 92.81 169 CYS A N 1
ATOM 1341 C CA . CYS A 1 169 ? -2.021 -10.273 -15.577 1.00 92.81 169 CYS A CA 1
ATOM 1342 C C . CYS A 1 169 ? -2.240 -10.545 -14.079 1.00 92.81 169 CYS A C 1
ATOM 1344 O O . CYS A 1 169 ? -3.278 -11.122 -13.715 1.00 92.81 169 CYS A O 1
ATOM 1346 N N . PRO A 1 170 ? -1.321 -10.097 -13.203 1.00 95.50 170 PRO A N 1
ATOM 1347 C CA . PRO A 1 170 ? -1.473 -10.279 -11.770 1.00 95.50 170 PRO A CA 1
ATOM 1348 C C . PRO A 1 170 ? -2.738 -9.602 -11.246 1.00 95.50 170 PRO A C 1
ATOM 1350 O O . PRO A 1 170 ? -3.156 -8.554 -11.740 1.00 95.50 170 PRO A O 1
ATOM 1353 N N . ILE A 1 171 ? -3.328 -10.193 -10.213 1.00 98.06 171 ILE A N 1
ATOM 1354 C CA . ILE A 1 171 ? -4.396 -9.576 -9.426 1.00 98.06 171 ILE A CA 1
ATOM 1355 C C . ILE A 1 171 ? -3.750 -8.717 -8.333 1.00 98.06 171 ILE A C 1
ATOM 1357 O O . ILE A 1 171 ? -2.766 -9.135 -7.725 1.00 98.06 171 ILE A O 1
ATOM 1361 N N . ILE A 1 172 ? -4.303 -7.537 -8.052 1.00 98.56 172 ILE A N 1
ATOM 1362 C CA . ILE A 1 172 ? -3.848 -6.674 -6.952 1.00 98.56 172 ILE A CA 1
ATOM 1363 C C . ILE A 1 172 ? -4.976 -6.533 -5.935 1.00 98.56 172 ILE A C 1
ATOM 1365 O O . ILE A 1 172 ? -6.030 -5.984 -6.245 1.00 98.56 172 ILE A O 1
ATOM 1369 N N . ILE A 1 173 ? -4.744 -7.003 -4.714 1.00 98.69 173 ILE A N 1
ATOM 1370 C CA . ILE A 1 173 ? -5.565 -6.713 -3.540 1.00 98.69 173 ILE A CA 1
ATOM 1371 C C . ILE A 1 173 ? -4.923 -5.529 -2.832 1.00 98.69 173 ILE A C 1
ATOM 1373 O O . ILE A 1 173 ? -3.766 -5.601 -2.427 1.00 98.69 173 ILE A O 1
ATOM 1377 N N . TYR A 1 174 ? -5.656 -4.434 -2.711 1.00 98.69 174 TYR A N 1
ATOM 1378 C CA . TYR A 1 174 ? -5.126 -3.139 -2.321 1.00 98.69 174 TYR A CA 1
ATOM 1379 C C . TYR A 1 174 ? -5.756 -2.647 -1.019 1.00 98.69 174 TYR A C 1
ATOM 1381 O O . TYR A 1 174 ? -6.966 -2.431 -0.953 1.00 98.69 174 TYR A O 1
ATOM 1389 N N . PHE A 1 175 ? -4.914 -2.443 -0.010 1.00 98.69 175 PHE A N 1
ATOM 1390 C CA . PHE A 1 175 ? -5.258 -1.954 1.320 1.00 98.69 175 PHE A CA 1
ATOM 1391 C C . PHE A 1 175 ? -4.690 -0.547 1.531 1.00 98.69 175 PHE A C 1
ATOM 1393 O O . PHE A 1 175 ? -3.526 -0.405 1.920 1.00 98.69 175 PHE A O 1
ATOM 1400 N N . PRO A 1 176 ? -5.476 0.511 1.286 1.00 97.62 176 PRO A N 1
ATOM 1401 C CA . PRO A 1 176 ? -5.078 1.856 1.662 1.00 97.62 176 PRO A CA 1
ATOM 1402 C C . PRO A 1 176 ? -5.254 2.092 3.165 1.00 97.62 176 PRO A C 1
ATOM 1404 O O . PRO A 1 176 ? -6.161 1.552 3.802 1.00 97.62 176 PRO A O 1
ATOM 1407 N N . LEU A 1 177 ? -4.428 2.972 3.730 1.00 97.44 177 LEU A N 1
ATOM 1408 C CA . LEU A 1 177 ? -4.551 3.393 5.122 1.00 97.44 177 LEU A CA 1
ATOM 1409 C C . LEU A 1 177 ? -5.805 4.265 5.335 1.00 97.44 177 LEU A C 1
ATOM 1411 O O . LEU A 1 177 ? -5.795 5.478 5.094 1.00 97.44 177 LEU A O 1
ATOM 1415 N N . LEU A 1 178 ? -6.890 3.634 5.787 1.00 96.81 178 LEU A N 1
ATOM 1416 C CA . LEU A 1 178 ? -8.199 4.239 6.042 1.00 96.81 178 LEU A CA 1
ATOM 1417 C C . LEU A 1 178 ? -8.755 3.785 7.393 1.00 96.81 178 LEU A C 1
ATOM 1419 O O . LEU A 1 178 ? -8.699 2.604 7.707 1.00 96.81 178 LEU A O 1
ATOM 1423 N N . ASN A 1 179 ? -9.337 4.717 8.153 1.00 97.56 179 ASN A N 1
ATOM 1424 C CA . ASN A 1 179 ? -10.053 4.439 9.400 1.00 97.56 179 ASN A CA 1
ATOM 1425 C C . ASN A 1 179 ? -11.569 4.583 9.177 1.00 97.56 179 ASN A C 1
ATOM 1427 O O . ASN A 1 179 ? -12.118 5.681 9.345 1.00 97.56 179 ASN A O 1
ATOM 1431 N N . LEU A 1 180 ? -12.213 3.497 8.734 1.00 97.00 180 LEU A N 1
ATOM 1432 C CA . LEU A 1 180 ? -13.643 3.447 8.415 1.00 97.00 180 LEU A CA 1
ATOM 1433 C C . LEU A 1 180 ? -14.403 2.605 9.445 1.00 97.00 180 LEU A C 1
ATOM 1435 O O . LEU A 1 180 ? -14.871 3.156 10.444 1.00 97.00 180 LEU A O 1
ATOM 1439 N N . ASP A 1 181 ? -14.506 1.294 9.235 1.00 97.81 181 ASP A N 1
ATOM 1440 C CA . ASP A 1 181 ? -15.298 0.398 10.079 1.00 97.81 181 ASP A CA 1
ATOM 1441 C C . ASP A 1 181 ? -14.640 0.184 11.442 1.00 97.81 181 ASP A C 1
ATOM 1443 O O . ASP A 1 181 ? -15.340 0.039 12.445 1.00 97.81 181 ASP A O 1
ATOM 1447 N N . PHE A 1 182 ? -13.315 0.312 11.527 1.00 98.31 182 PHE A N 1
ATOM 1448 C CA . PHE A 1 182 ? -12.582 0.270 12.795 1.00 98.31 182 PHE A CA 1
ATOM 1449 C C . PHE A 1 182 ? -13.085 1.285 13.840 1.00 98.31 182 PHE A C 1
ATOM 1451 O O . PHE A 1 182 ? -13.004 1.032 15.047 1.00 98.31 182 PHE A O 1
ATOM 1458 N N . LYS A 1 183 ? -13.669 2.415 13.405 1.00 97.44 183 LYS A N 1
ATOM 1459 C CA . LYS A 1 183 ? -14.314 3.394 14.302 1.00 97.44 183 LYS A CA 1
ATOM 1460 C C . LYS A 1 183 ? -15.485 2.800 15.078 1.00 97.44 183 LYS A C 1
ATOM 1462 O O . LYS A 1 183 ? -15.758 3.234 16.191 1.00 97.44 183 LYS A O 1
ATOM 1467 N N . LYS A 1 184 ? -16.184 1.839 14.476 1.00 97.75 184 LYS A N 1
ATOM 1468 C CA . LYS A 1 184 ? -17.416 1.236 14.997 1.00 97.75 184 LYS A CA 1
ATOM 1469 C C . LYS A 1 184 ? -17.180 -0.147 15.590 1.00 97.75 184 LYS A C 1
ATOM 1471 O O . LYS A 1 184 ? -17.878 -0.522 16.523 1.00 97.75 184 LYS A O 1
ATOM 1476 N N . PHE A 1 185 ? -16.212 -0.892 15.067 1.00 98.38 185 PHE A N 1
ATOM 1477 C CA . PHE A 1 185 ? -15.961 -2.282 15.427 1.00 98.38 185 PHE A CA 1
ATOM 1478 C C . PHE A 1 185 ? -14.563 -2.450 16.027 1.00 98.38 185 PHE A C 1
ATOM 1480 O O . PHE A 1 185 ? -13.594 -1.837 15.576 1.00 98.38 185 PHE A O 1
ATOM 1487 N N . LYS A 1 186 ? -14.448 -3.277 17.069 1.00 96.88 186 LYS A N 1
ATOM 1488 C CA . LYS A 1 186 ? -13.149 -3.635 17.669 1.00 96.88 186 LYS A CA 1
ATOM 1489 C C . LYS A 1 186 ? -12.533 -4.875 17.035 1.00 96.88 186 LYS A C 1
ATOM 1491 O O . LYS A 1 186 ? -11.316 -5.013 17.025 1.00 96.88 186 LYS A O 1
ATOM 1496 N N . GLN A 1 187 ? -13.372 -5.748 16.491 1.00 97.06 187 GLN A N 1
ATOM 1497 C CA . GLN A 1 187 ? -13.014 -6.924 15.699 1.00 97.06 187 GLN A CA 1
ATOM 1498 C C . GLN A 1 187 ? -14.073 -7.102 14.603 1.00 97.06 187 GLN A C 1
ATOM 1500 O O . GLN A 1 187 ? -15.169 -6.552 14.754 1.00 97.06 187 GLN A O 1
ATOM 1505 N N . PRO A 1 188 ? -13.794 -7.833 13.511 1.00 97.50 188 PRO A N 1
ATOM 1506 C CA . PRO A 1 188 ? -14.788 -8.075 12.468 1.00 97.50 188 PRO A CA 1
ATOM 1507 C C . PRO A 1 188 ? -16.105 -8.601 13.057 1.00 97.50 188 PRO A C 1
ATOM 1509 O O . PRO A 1 188 ? -16.120 -9.604 13.768 1.00 97.50 188 PRO A O 1
ATOM 1512 N N . GLY A 1 189 ? -17.202 -7.881 12.815 1.00 97.00 189 GLY A N 1
ATOM 1513 C CA . GLY A 1 189 ? -18.532 -8.213 13.340 1.00 97.00 189 GLY A CA 1
ATOM 1514 C C . GLY A 1 189 ? -18.769 -7.928 14.832 1.00 97.00 189 GLY A C 1
ATOM 1515 O O . GLY A 1 189 ? -19.888 -8.126 15.298 1.00 97.00 189 GLY A O 1
ATOM 1516 N N . VAL A 1 190 ? -17.776 -7.435 15.582 1.00 98.12 190 VAL A N 1
ATOM 1517 C CA . VAL A 1 190 ? -17.898 -7.134 17.021 1.00 98.12 190 VAL A CA 1
ATOM 1518 C C . VAL A 1 190 ? -17.905 -5.617 17.241 1.00 98.12 190 VAL A C 1
ATOM 1520 O O . VAL A 1 190 ? -16.848 -4.980 17.110 1.00 98.12 190 VAL A O 1
ATOM 1523 N N . PRO A 1 191 ? -19.067 -5.005 17.544 1.00 98.00 191 PRO A N 1
ATOM 1524 C CA . PRO A 1 191 ? -19.161 -3.564 17.740 1.00 98.00 191 PRO A CA 1
ATOM 1525 C C . PRO A 1 191 ? -18.411 -3.116 18.999 1.00 98.00 191 PRO A C 1
ATOM 1527 O O . PRO A 1 191 ? -18.151 -3.894 19.919 1.00 98.00 191 PRO A O 1
ATOM 1530 N N . ARG A 1 192 ? -18.043 -1.837 19.016 1.00 97.81 192 ARG A N 1
ATOM 1531 C CA . ARG A 1 192 ? -17.578 -1.129 20.210 1.00 97.81 192 ARG A CA 1
ATOM 1532 C C . ARG A 1 192 ? -18.790 -0.705 21.030 1.00 97.81 192 ARG A C 1
ATOM 1534 O O . ARG A 1 192 ? -19.776 -0.242 20.460 1.00 97.81 192 ARG A O 1
ATOM 1541 N N . GLU A 1 193 ? -18.708 -0.861 22.343 1.00 97.06 193 GLU A N 1
ATOM 1542 C CA . GLU A 1 193 ? -19.843 -0.628 23.246 1.00 97.06 193 GLU A CA 1
ATOM 1543 C C . GLU A 1 193 ? -19.591 0.529 24.212 1.00 97.06 193 GLU A C 1
ATOM 1545 O O . GLU A 1 193 ? -20.498 1.321 24.464 1.00 97.06 193 GLU A O 1
ATOM 1550 N N . THR A 1 194 ? -18.371 0.651 24.744 1.00 97.69 194 THR A N 1
ATOM 1551 C CA . THR A 1 194 ? -18.053 1.691 25.731 1.00 97.69 194 THR A CA 1
ATOM 1552 C C . THR A 1 194 ? -17.566 2.978 25.069 1.00 97.69 194 THR A C 1
ATOM 1554 O O . THR A 1 194 ? -17.003 2.964 23.969 1.00 97.69 194 THR A O 1
ATOM 1557 N N . GLU A 1 195 ? -17.739 4.107 25.760 1.00 96.94 195 GLU A N 1
ATOM 1558 C CA . GLU A 1 195 ? -17.251 5.405 25.283 1.00 96.94 195 GLU A CA 1
ATOM 1559 C C . GLU A 1 195 ? -15.723 5.396 25.117 1.00 96.94 195 GLU A C 1
ATOM 1561 O O . GLU A 1 195 ? -15.202 5.947 24.151 1.00 96.94 195 GLU A O 1
ATOM 1566 N N . GLU A 1 196 ? -14.988 4.698 25.992 1.00 97.00 196 GLU A N 1
ATOM 1567 C CA . GLU A 1 196 ? -13.533 4.569 25.869 1.00 97.00 196 GLU A CA 1
ATOM 1568 C C . GLU A 1 196 ? -13.128 3.787 24.612 1.00 97.00 196 GLU A C 1
ATOM 1570 O O . GLU A 1 196 ? -12.152 4.147 23.946 1.00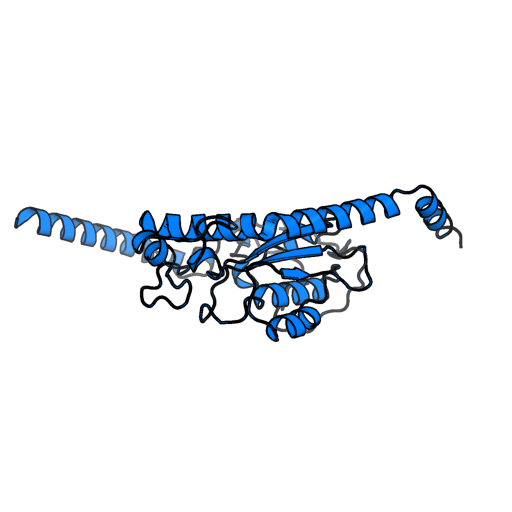 97.00 196 GLU A O 1
ATOM 1575 N N . GLU A 1 197 ? -13.871 2.729 24.258 1.00 97.44 197 GLU A N 1
ATOM 1576 C CA . GLU A 1 197 ? -13.629 1.959 23.036 1.00 97.44 197 GLU A CA 1
ATOM 1577 C C . GLU A 1 197 ? -13.881 2.808 21.783 1.00 97.44 197 GLU A C 1
ATOM 1579 O O . GLU A 1 197 ? -13.094 2.735 20.830 1.00 97.44 197 GLU A O 1
ATOM 1584 N N . LEU A 1 198 ? -14.949 3.610 21.782 1.00 97.31 198 LEU A N 1
ATOM 1585 C CA . LEU A 1 198 ? -15.302 4.523 20.691 1.00 97.31 198 LEU A CA 1
ATOM 1586 C C . LEU A 1 198 ? -14.277 5.656 20.557 1.00 97.31 198 LEU A C 1
ATOM 1588 O O . LEU A 1 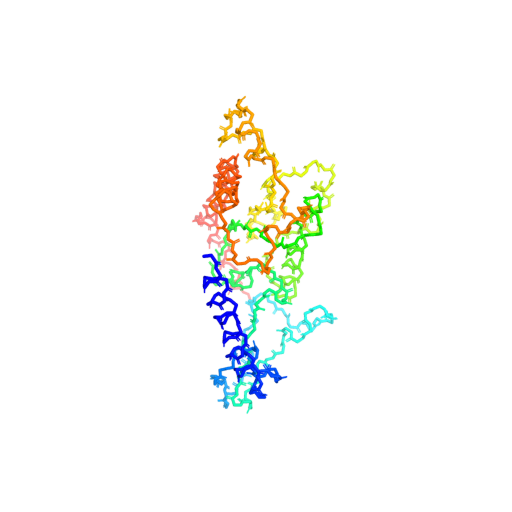198 ? -13.767 5.911 19.461 1.00 97.31 198 LEU A O 1
ATOM 1592 N N . GLU A 1 199 ? -13.894 6.290 21.667 1.00 97.38 199 GLU A N 1
ATOM 1593 C CA . GLU A 1 199 ? -12.869 7.334 21.687 1.00 97.38 199 GLU A CA 1
ATOM 1594 C C . GLU A 1 199 ? -11.515 6.780 21.225 1.00 97.38 199 GLU A C 1
ATOM 1596 O O . GLU A 1 199 ? -10.765 7.453 20.512 1.00 97.38 199 GLU A O 1
ATOM 1601 N N . PHE A 1 200 ? -11.180 5.534 21.578 1.00 97.56 200 PHE A N 1
ATOM 1602 C CA . PHE A 1 200 ? -9.954 4.894 21.115 1.00 97.56 200 PHE A CA 1
ATOM 1603 C C . PHE A 1 200 ? -9.885 4.837 19.585 1.00 97.56 200 PHE A C 1
ATOM 1605 O O . PHE A 1 200 ? -8.843 5.184 19.035 1.00 97.56 200 PHE A O 1
ATOM 1612 N N . ALA A 1 201 ? -10.962 4.481 18.890 1.00 97.38 201 ALA A N 1
ATOM 1613 C CA . ALA A 1 201 ? -10.944 4.374 17.431 1.00 97.38 201 ALA A CA 1
ATOM 1614 C C . ALA A 1 201 ? -11.265 5.685 16.694 1.00 97.38 201 ALA A C 1
ATOM 1616 O O . ALA A 1 201 ? -10.968 5.817 15.504 1.00 97.38 201 ALA A O 1
ATOM 1617 N N . ASN A 1 202 ? -11.809 6.689 17.386 1.00 96.00 202 ASN A N 1
ATOM 1618 C CA . ASN A 1 202 ? -12.112 7.989 16.801 1.00 96.00 202 ASN A CA 1
ATOM 1619 C C . ASN A 1 202 ? -10.859 8.878 16.673 1.00 96.00 202 ASN A C 1
ATOM 1621 O O . ASN A 1 202 ? -10.550 9.710 17.528 1.00 96.00 202 ASN A O 1
ATOM 1625 N N . PHE A 1 203 ? -10.109 8.697 15.586 1.00 95.56 203 PHE A N 1
ATOM 1626 C CA . PHE A 1 203 ? -8.978 9.554 15.232 1.00 95.56 203 PHE A CA 1
ATOM 1627 C C . PHE A 1 203 ? -8.850 9.721 13.716 1.00 95.56 203 PHE A C 1
ATOM 1629 O O . PHE A 1 203 ? -9.213 8.826 12.948 1.00 95.56 203 PHE A O 1
ATOM 1636 N N . GLY A 1 204 ? -8.319 10.874 13.301 1.00 94.50 204 GLY A N 1
ATOM 1637 C CA . GLY A 1 204 ? -7.900 11.120 11.922 1.00 94.50 204 GLY A CA 1
ATOM 1638 C C . GLY A 1 204 ? -6.440 10.728 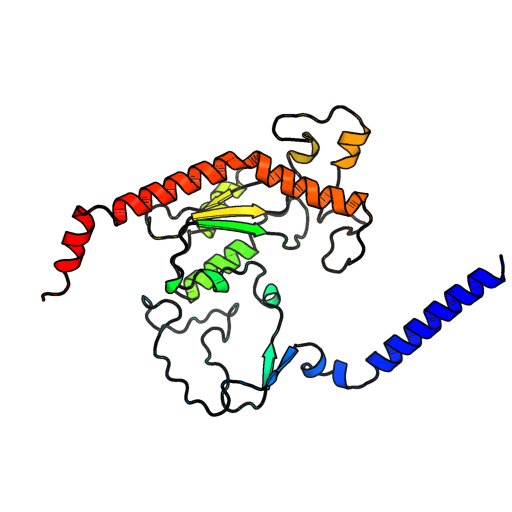11.704 1.00 94.50 204 GLY A C 1
ATOM 1639 O O . GLY A 1 204 ? -5.633 10.802 12.635 1.00 94.50 204 GLY A O 1
ATOM 1640 N N . ILE A 1 205 ? -6.102 10.306 10.488 1.00 94.38 205 ILE A N 1
ATOM 1641 C CA . ILE A 1 205 ? -4.738 9.887 10.132 1.00 94.38 205 ILE A CA 1
ATOM 1642 C C . ILE A 1 205 ? -3.964 11.077 9.555 1.00 94.38 205 ILE A C 1
ATOM 1644 O O . ILE A 1 205 ? -2.939 11.491 10.097 1.00 94.38 205 ILE A O 1
ATOM 1648 N N . PHE A 1 206 ? -4.504 11.658 8.487 1.00 92.12 206 PHE A N 1
ATOM 1649 C CA . PHE A 1 206 ? -3.954 12.772 7.720 1.00 92.12 206 PHE A CA 1
ATOM 1650 C C . PHE A 1 206 ? -4.625 14.103 8.071 1.00 92.12 206 PHE A C 1
ATOM 1652 O O . PHE A 1 206 ? -4.001 15.154 7.957 1.00 92.12 206 PHE A O 1
ATOM 1659 N N . SER A 1 207 ? -5.871 14.072 8.556 1.00 88.00 207 SER A N 1
ATOM 1660 C CA . SER A 1 207 ? -6.616 15.276 8.956 1.00 88.00 207 SER A CA 1
ATOM 1661 C C . SER A 1 207 ? -6.389 15.719 10.410 1.00 88.00 207 SER A C 1
ATOM 1663 O O . SER A 1 207 ? -6.965 16.718 10.838 1.00 88.00 207 SER A O 1
ATOM 1665 N N . ASP A 1 208 ? -5.583 14.997 11.197 1.00 83.94 208 ASP A N 1
ATOM 1666 C CA . ASP A 1 208 ? -5.262 15.386 12.578 1.00 83.94 208 ASP A CA 1
ATOM 1667 C C . ASP A 1 208 ? -4.387 16.651 12.606 1.00 83.94 208 ASP A C 1
ATOM 1669 O O . ASP A 1 208 ? -3.275 16.674 12.072 1.00 83.94 208 ASP A O 1
ATOM 1673 N N . CYS A 1 209 ? -4.847 17.693 13.303 1.00 77.94 209 CYS A N 1
ATOM 1674 C CA . CYS A 1 209 ? -4.110 18.948 13.460 1.00 77.94 209 CYS A CA 1
ATOM 1675 C C . CYS A 1 209 ? -2.763 18.759 14.172 1.00 77.94 209 CYS A C 1
ATOM 1677 O O . CYS A 1 209 ? -1.816 19.503 13.914 1.00 77.94 209 CYS A O 1
ATOM 1679 N N . LYS A 1 210 ? -2.645 17.736 15.029 1.00 83.56 210 LYS A N 1
ATOM 1680 C CA . LYS A 1 210 ? -1.396 17.388 15.721 1.00 83.56 210 LYS A CA 1
ATOM 1681 C C . LYS A 1 210 ? -0.442 16.575 14.846 1.00 83.56 210 LYS A C 1
ATOM 1683 O O . LYS A 1 210 ? 0.664 16.282 15.301 1.00 83.56 210 LYS A O 1
ATOM 1688 N N . LYS A 1 211 ? -0.856 16.201 13.626 1.00 86.25 211 LYS A N 1
ATOM 1689 C CA . LYS A 1 211 ? -0.072 15.447 12.636 1.00 86.25 211 LYS A CA 1
ATOM 1690 C C . LYS A 1 211 ? 0.628 14.228 13.245 1.00 86.25 211 LYS A C 1
ATOM 1692 O O . LYS A 1 211 ? 1.805 13.973 12.989 1.00 86.25 211 LYS A O 1
ATOM 1697 N N . ALA A 1 212 ? -0.101 13.488 14.086 1.00 89.31 212 ALA A N 1
ATOM 1698 C CA . ALA A 1 212 ? 0.437 12.386 14.877 1.00 89.31 212 ALA A CA 1
ATOM 1699 C C . ALA A 1 212 ? 1.113 11.288 14.041 1.00 89.31 212 ALA A C 1
ATOM 1701 O O . ALA A 1 212 ? 2.083 10.702 14.516 1.00 89.31 212 ALA A O 1
ATOM 1702 N N . TYR A 1 213 ? 0.617 11.051 12.825 1.00 94.06 213 TYR A N 1
ATOM 1703 C CA . TYR A 1 213 ? 1.087 10.018 11.895 1.00 94.06 213 TYR A CA 1
ATOM 1704 C C . TYR A 1 213 ? 1.840 10.602 10.688 1.00 94.06 213 TYR A C 1
ATOM 1706 O O . TYR A 1 213 ? 1.916 9.983 9.632 1.00 94.06 213 TYR A O 1
ATOM 1714 N N . SER A 1 214 ? 2.371 11.821 10.816 1.00 91.19 214 SER A N 1
ATOM 1715 C CA . SER A 1 214 ? 3.204 12.434 9.777 1.00 91.19 214 SER A CA 1
ATOM 1716 C C . SER A 1 214 ? 4.481 11.629 9.538 1.00 91.19 214 SER A C 1
ATOM 1718 O O . SER A 1 214 ? 5.108 11.172 10.493 1.00 91.19 214 SER A O 1
ATOM 1720 N N . ILE A 1 215 ? 4.932 11.578 8.282 1.00 88.44 215 ILE A N 1
ATOM 1721 C CA . ILE A 1 215 ? 6.215 10.977 7.872 1.00 88.44 215 ILE A CA 1
ATOM 1722 C C . ILE A 1 215 ? 7.435 11.576 8.592 1.00 88.44 215 ILE A C 1
ATOM 1724 O O . ILE A 1 215 ? 8.489 10.953 8.647 1.00 88.44 215 ILE A O 1
ATOM 1728 N N . TYR A 1 216 ? 7.302 12.778 9.162 1.00 89.31 216 TYR A N 1
ATOM 1729 C CA . TYR A 1 216 ? 8.363 13.439 9.927 1.00 89.31 216 TYR A CA 1
ATOM 1730 C C . TYR A 1 216 ? 8.307 13.144 11.432 1.00 89.31 216 TYR A C 1
ATOM 1732 O O . TYR A 1 216 ? 9.187 13.584 12.173 1.00 89.31 216 TYR A O 1
ATOM 1740 N N . ASN A 1 217 ? 7.275 12.443 11.915 1.00 92.50 217 ASN A N 1
ATOM 1741 C CA . ASN A 1 217 ? 7.152 12.090 13.323 1.00 92.50 217 ASN A CA 1
ATOM 1742 C C . ASN A 1 217 ? 7.717 10.691 13.587 1.00 92.50 217 ASN A C 1
ATOM 1744 O O . ASN A 1 217 ? 7.188 9.695 13.107 1.00 92.50 217 ASN A O 1
ATOM 1748 N N . PHE A 1 218 ? 8.738 10.627 14.439 1.00 94.56 218 PHE A N 1
ATOM 1749 C CA . PHE A 1 218 ? 9.403 9.384 14.843 1.00 94.56 218 PHE A CA 1
ATOM 1750 C C . PHE A 1 218 ? 9.079 8.969 16.285 1.00 94.56 218 PHE A C 1
ATOM 1752 O O . PHE A 1 218 ? 9.618 7.984 16.783 1.00 94.56 218 PHE A O 1
ATOM 1759 N N . LYS A 1 219 ? 8.207 9.709 16.986 1.00 94.19 219 LYS A N 1
ATOM 1760 C CA . LYS A 1 219 ? 7.827 9.413 18.371 1.00 94.19 219 LYS A CA 1
ATOM 1761 C C . LYS A 1 219 ? 6.355 9.024 18.460 1.00 94.19 219 LYS A C 1
ATOM 1763 O O . LYS A 1 219 ? 5.465 9.866 18.314 1.00 94.19 219 LYS A O 1
ATOM 1768 N N . TYR A 1 220 ? 6.118 7.761 18.802 1.00 94.38 220 TYR A N 1
ATOM 1769 C CA . TYR A 1 220 ? 4.785 7.189 18.973 1.00 94.38 220 TYR A CA 1
ATOM 1770 C C . TYR A 1 220 ? 4.568 6.747 20.427 1.00 94.38 220 TYR A C 1
ATOM 1772 O O . TYR A 1 220 ? 5.094 5.721 20.844 1.00 94.38 220 TYR A O 1
ATOM 1780 N N . PRO A 1 221 ? 3.809 7.518 21.228 1.00 95.56 221 PRO A N 1
ATOM 1781 C CA . PRO A 1 221 ? 3.234 7.029 22.479 1.00 95.56 221 PRO A CA 1
ATOM 1782 C C . PRO A 1 221 ? 2.384 5.773 22.245 1.00 95.56 221 PRO A C 1
ATOM 1784 O O . PRO A 1 221 ? 1.741 5.681 21.197 1.00 95.56 221 PRO A O 1
ATOM 1787 N N . SER A 1 222 ? 2.290 4.887 23.243 1.00 97.50 222 SER A N 1
ATOM 1788 C CA . SER A 1 222 ? 1.599 3.590 23.132 1.00 97.50 222 SER A CA 1
ATOM 1789 C C . SER A 1 222 ? 0.200 3.709 22.524 1.00 97.50 222 SER A C 1
ATOM 1791 O O . SER A 1 222 ? -0.049 3.124 21.482 1.00 97.50 222 SER A O 1
ATOM 1793 N N . LYS A 1 223 ? -0.657 4.615 23.032 1.00 96.31 223 LYS A N 1
ATOM 1794 C CA . LYS A 1 223 ? -2.016 4.829 22.482 1.00 96.31 223 LYS A CA 1
ATOM 1795 C C . LYS A 1 223 ? -2.023 5.134 20.974 1.00 96.31 223 LYS A C 1
ATOM 1797 O O . LYS A 1 223 ? -2.927 4.698 20.277 1.00 96.31 223 LYS A O 1
ATOM 1802 N N . LYS A 1 224 ? -1.053 5.899 20.453 1.00 95.62 224 LYS A N 1
ATOM 1803 C CA . LYS A 1 224 ? -0.972 6.224 19.013 1.00 95.62 224 LYS A CA 1
ATOM 1804 C C . LYS A 1 224 ? -0.435 5.048 18.200 1.00 95.62 224 LYS A C 1
ATOM 1806 O O . LYS A 1 224 ? -0.928 4.797 17.107 1.00 95.62 224 LYS A O 1
ATOM 1811 N N . PHE A 1 225 ? 0.560 4.346 18.733 1.00 97.19 225 PHE A N 1
ATOM 1812 C CA . PHE A 1 225 ? 1.092 3.136 18.115 1.00 97.19 225 PHE A CA 1
ATOM 1813 C C . PHE A 1 225 ? 0.004 2.060 17.996 1.00 97.19 225 PHE A C 1
ATOM 1815 O O . PHE A 1 225 ? -0.289 1.602 16.894 1.00 97.19 225 PHE A O 1
ATOM 1822 N N . ASP A 1 226 ? -0.662 1.751 19.111 1.00 98.06 226 ASP A N 1
ATOM 1823 C CA . ASP A 1 226 ? -1.707 0.731 19.197 1.00 98.06 226 ASP A CA 1
ATOM 1824 C C . ASP A 1 226 ? -2.872 1.051 18.261 1.00 98.06 226 ASP A C 1
ATOM 1826 O O . ASP A 1 226 ? -3.344 0.174 17.548 1.00 98.06 226 ASP A O 1
ATOM 1830 N N . ARG A 1 227 ? -3.293 2.321 18.193 1.00 97.44 227 ARG A N 1
ATOM 1831 C CA . ARG A 1 227 ? -4.339 2.778 17.268 1.00 97.44 227 ARG A CA 1
ATOM 1832 C C . ARG A 1 227 ? -4.026 2.445 15.813 1.00 97.44 227 ARG A C 1
ATOM 1834 O O . ARG A 1 227 ? -4.887 1.909 15.127 1.00 97.44 227 ARG A O 1
ATOM 1841 N N . LEU A 1 228 ? -2.826 2.779 15.336 1.00 97.56 228 LEU A N 1
ATOM 1842 C CA . LEU A 1 228 ? -2.452 2.545 13.940 1.00 97.56 228 LEU A CA 1
ATOM 1843 C C . LEU A 1 228 ? -2.229 1.054 13.655 1.00 97.56 228 LEU A C 1
ATOM 1845 O O . LEU A 1 228 ? -2.659 0.560 12.615 1.00 97.56 228 LEU A O 1
ATOM 1849 N N . SER A 1 229 ? -1.593 0.340 14.587 1.00 97.94 229 SER A N 1
ATOM 1850 C CA . SER A 1 229 ? -1.345 -1.098 14.463 1.00 97.94 229 SER A CA 1
ATOM 1851 C C . SER A 1 229 ? -2.652 -1.893 14.430 1.00 97.94 229 SER A C 1
ATOM 1853 O O . SER A 1 229 ? -2.871 -2.673 13.507 1.00 97.94 229 SER A O 1
ATOM 1855 N N . GLN A 1 230 ? -3.543 -1.661 15.400 1.00 98.50 230 GLN A N 1
ATOM 1856 C CA . GLN A 1 230 ? -4.829 -2.360 15.492 1.00 98.50 230 GLN A CA 1
ATOM 1857 C C . GLN A 1 230 ? -5.775 -1.976 14.357 1.00 98.50 230 GLN A C 1
ATOM 1859 O O . GLN A 1 230 ? -6.541 -2.819 13.905 1.00 98.50 230 GLN A O 1
ATOM 1864 N N . LEU A 1 231 ? -5.710 -0.733 13.862 1.00 98.56 231 LEU A N 1
ATOM 1865 C CA . LEU A 1 231 ? -6.455 -0.332 12.671 1.00 98.56 231 LEU A CA 1
ATOM 1866 C C . LEU A 1 231 ? -6.083 -1.210 11.470 1.00 98.56 231 LEU A C 1
ATOM 1868 O O . LEU A 1 231 ? -6.960 -1.742 10.796 1.00 98.56 231 LEU A O 1
ATOM 1872 N N . MET A 1 232 ? -4.786 -1.369 11.195 1.00 98.06 232 MET A N 1
ATOM 1873 C CA . MET A 1 232 ? -4.346 -2.156 10.041 1.00 98.06 232 MET A CA 1
ATOM 1874 C C . MET A 1 232 ? -4.616 -3.647 10.215 1.00 98.06 232 MET A C 1
ATOM 1876 O O . MET A 1 232 ? -5.023 -4.303 9.258 1.00 98.06 232 MET A O 1
ATOM 1880 N N . GLU A 1 233 ? -4.441 -4.172 11.427 1.00 98.50 233 GLU A N 1
ATOM 1881 C CA . GLU A 1 233 ? -4.832 -5.541 11.762 1.00 98.50 233 GLU A CA 1
ATOM 1882 C C . GLU A 1 233 ? -6.329 -5.765 11.512 1.00 98.50 233 GLU A C 1
ATOM 1884 O O . GLU A 1 233 ? -6.704 -6.699 10.801 1.00 98.50 233 GLU A O 1
ATOM 1889 N N . PHE A 1 234 ? -7.178 -4.869 12.022 1.00 98.69 234 PHE A N 1
ATOM 1890 C CA . PHE A 1 234 ? -8.619 -4.923 11.815 1.00 98.69 234 PHE A CA 1
ATOM 1891 C C . PHE A 1 234 ? -8.972 -4.890 10.327 1.00 98.69 234 PHE A C 1
ATOM 1893 O O . PHE A 1 234 ? -9.694 -5.771 9.873 1.00 98.69 234 PHE A O 1
ATOM 1900 N N . ASN A 1 235 ? -8.437 -3.935 9.556 1.00 98.50 235 ASN A N 1
ATOM 1901 C CA . ASN A 1 235 ? -8.755 -3.797 8.132 1.00 98.50 235 ASN A CA 1
ATOM 1902 C C . ASN A 1 235 ? -8.419 -5.078 7.351 1.00 98.50 235 ASN A C 1
ATOM 1904 O O . ASN A 1 235 ? -9.176 -5.479 6.467 1.00 98.50 235 ASN A O 1
ATOM 1908 N N . VAL A 1 236 ? -7.312 -5.750 7.686 1.00 98.56 236 VAL A N 1
ATOM 1909 C CA . VAL A 1 236 ? -6.938 -7.032 7.067 1.00 98.56 236 VAL A CA 1
ATOM 1910 C C . VAL A 1 236 ? -7.889 -8.148 7.480 1.00 98.56 236 VAL A C 1
ATOM 1912 O O . VAL A 1 236 ? -8.400 -8.857 6.615 1.00 98.56 236 VAL A O 1
ATOM 1915 N N . LEU A 1 237 ? -8.155 -8.304 8.780 1.00 98.56 237 LEU A N 1
ATOM 1916 C CA . LEU A 1 237 ? -9.044 -9.353 9.286 1.00 98.56 237 LEU A CA 1
ATOM 1917 C C . LEU A 1 237 ? -10.474 -9.192 8.758 1.00 98.56 237 LEU A C 1
ATOM 1919 O O . LEU A 1 237 ? -11.099 -10.178 8.376 1.00 98.56 237 LEU A O 1
ATOM 1923 N N . ASN A 1 238 ? -10.963 -7.9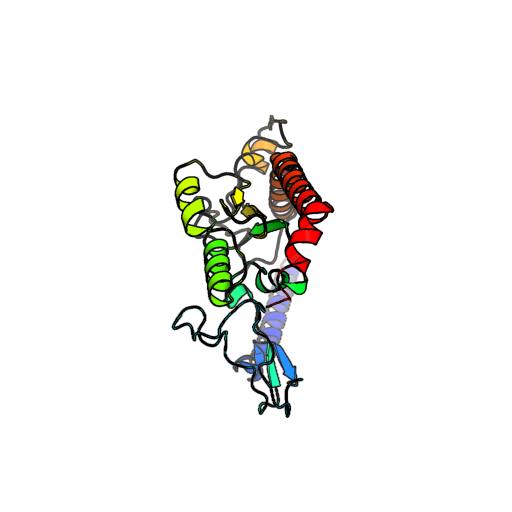55 8.672 1.00 98.50 238 ASN A N 1
ATOM 1924 C CA . ASN A 1 238 ? -12.298 -7.617 8.179 1.00 98.50 238 ASN A CA 1
ATOM 1925 C C . ASN A 1 238 ? -12.474 -7.938 6.684 1.00 98.50 238 ASN A C 1
ATOM 1927 O O . ASN A 1 238 ? -13.590 -8.127 6.216 1.00 98.50 238 ASN A O 1
ATOM 1931 N N . ASN A 1 239 ? -11.373 -8.044 5.933 1.00 98.50 239 ASN A N 1
ATOM 1932 C CA . ASN A 1 239 ? -11.369 -8.324 4.496 1.00 98.50 239 ASN A CA 1
ATOM 1933 C C . ASN A 1 239 ? -10.638 -9.639 4.154 1.00 98.50 239 ASN A C 1
ATOM 1935 O O . ASN A 1 239 ? -10.226 -9.849 3.011 1.00 98.50 239 ASN A O 1
ATOM 1939 N N . ILE A 1 240 ? -10.471 -10.545 5.125 1.00 98.19 240 ILE A N 1
ATOM 1940 C CA . ILE A 1 240 ? -9.713 -11.792 4.940 1.00 98.19 240 ILE A CA 1
ATOM 1941 C C . ILE A 1 240 ? -10.329 -12.698 3.866 1.00 98.19 240 ILE A C 1
ATOM 1943 O O . ILE A 1 240 ? -9.609 -13.396 3.150 1.00 98.19 240 ILE A O 1
ATOM 1947 N N . ASP A 1 241 ? -11.653 -12.672 3.716 1.00 98.38 241 ASP A N 1
ATOM 1948 C CA . ASP A 1 241 ? -12.345 -13.512 2.742 1.00 98.38 241 ASP A CA 1
ATOM 1949 C C . ASP A 1 241 ? -12.100 -13.035 1.308 1.00 98.38 241 ASP A C 1
ATOM 1951 O O . ASP A 1 241 ? -11.855 -13.867 0.439 1.00 98.38 241 ASP A O 1
ATOM 1955 N N . ILE A 1 242 ? -11.963 -11.721 1.082 1.00 98.44 242 ILE A N 1
ATOM 1956 C CA . ILE A 1 242 ? -11.517 -11.170 -0.209 1.00 98.44 242 ILE A CA 1
ATOM 1957 C C . ILE A 1 242 ? -10.141 -11.739 -0.582 1.00 98.44 242 ILE A C 1
ATOM 1959 O O . ILE A 1 242 ? -9.901 -12.097 -1.737 1.00 98.44 242 ILE A O 1
ATOM 1963 N N . ILE A 1 243 ? -9.227 -11.861 0.386 1.00 98.50 243 ILE A N 1
ATOM 1964 C CA . ILE A 1 243 ? -7.904 -12.452 0.149 1.00 98.50 243 ILE A CA 1
ATOM 1965 C C . ILE A 1 243 ? -8.038 -13.924 -0.253 1.00 98.50 243 ILE A C 1
ATOM 1967 O O . ILE A 1 243 ? -7.469 -14.335 -1.267 1.00 98.50 243 ILE A O 1
ATOM 1971 N N . LYS A 1 244 ? -8.816 -14.710 0.499 1.00 98.56 244 LYS A N 1
ATOM 1972 C CA . LYS A 1 244 ? -9.037 -16.137 0.214 1.00 98.56 244 LYS A CA 1
ATOM 1973 C C . LYS A 1 244 ? -9.680 -16.359 -1.155 1.00 98.56 244 LYS A C 1
ATOM 1975 O O . LYS A 1 244 ? -9.201 -17.191 -1.919 1.00 98.56 244 LYS A O 1
ATOM 1980 N N . GLU A 1 245 ? -10.721 -15.603 -1.491 1.00 98.44 245 GLU A N 1
ATOM 1981 C CA . GLU A 1 245 ? -11.419 -15.693 -2.777 1.00 98.44 245 GLU A CA 1
ATOM 1982 C C . GLU A 1 245 ? -10.469 -15.440 -3.951 1.00 98.44 245 GLU A C 1
ATOM 1984 O O . GLU A 1 245 ? -10.451 -16.185 -4.929 1.00 98.44 245 GLU A O 1
ATOM 1989 N N . ASN A 1 246 ? -9.619 -14.418 -3.852 1.00 98.25 246 ASN A N 1
ATOM 1990 C CA . ASN A 1 246 ? -8.679 -14.090 -4.920 1.00 98.25 246 ASN A CA 1
ATOM 1991 C C . ASN A 1 246 ? -7.505 -15.071 -5.012 1.00 98.25 246 ASN A C 1
ATOM 1993 O O . ASN A 1 246 ? -7.027 -15.335 -6.117 1.00 98.25 246 ASN A O 1
ATOM 1997 N N . LEU A 1 247 ? -7.086 -15.670 -3.893 1.00 97.94 247 LEU A N 1
ATOM 1998 C CA . LEU A 1 247 ? -6.161 -16.804 -3.908 1.00 97.94 247 LEU A CA 1
ATOM 1999 C C . LEU A 1 247 ? -6.762 -18.003 -4.652 1.00 97.94 247 LEU A C 1
ATOM 2001 O O . LEU A 1 247 ? -6.074 -18.598 -5.482 1.00 97.94 247 LEU A O 1
ATOM 2005 N N . LEU A 1 248 ? -8.041 -18.323 -4.423 1.00 97.56 248 LEU A N 1
ATOM 2006 C CA . LEU A 1 248 ? -8.730 -19.401 -5.141 1.00 97.56 248 LEU A CA 1
ATOM 2007 C C . LEU A 1 248 ? -8.768 -19.140 -6.652 1.00 97.56 248 LEU A C 1
ATOM 2009 O O . LEU A 1 248 ? -8.394 -20.023 -7.423 1.00 97.56 248 LEU A O 1
ATOM 2013 N N . VAL A 1 249 ? -9.097 -17.915 -7.080 1.00 96.12 249 VAL A N 1
ATOM 2014 C CA . VAL A 1 249 ? -9.068 -17.531 -8.507 1.00 96.12 249 VAL A CA 1
ATOM 2015 C C . VAL A 1 249 ? -7.685 -17.763 -9.123 1.00 96.12 249 VAL A C 1
ATOM 2017 O O . VAL A 1 249 ? -7.569 -18.298 -10.226 1.00 96.12 249 VAL A O 1
ATOM 2020 N N . VAL A 1 250 ? -6.615 -17.382 -8.424 1.00 95.69 250 VAL A N 1
ATOM 2021 C CA . VAL A 1 250 ? -5.238 -17.582 -8.903 1.00 95.69 250 VAL A CA 1
ATOM 2022 C C . VAL A 1 250 ? -4.888 -19.067 -8.994 1.00 95.69 250 VAL A C 1
ATOM 2024 O O . VAL A 1 250 ? -4.281 -19.500 -9.975 1.00 95.69 250 VAL A O 1
ATOM 2027 N N . MET A 1 251 ? -5.294 -19.870 -8.008 1.00 95.12 251 MET A N 1
ATOM 2028 C CA . MET A 1 251 ? -5.091 -21.321 -8.032 1.00 95.12 251 MET A CA 1
ATOM 2029 C C . MET A 1 251 ? -5.812 -21.977 -9.213 1.00 95.12 251 MET A C 1
ATOM 2031 O O . MET A 1 251 ? -5.250 -22.859 -9.863 1.00 95.12 251 MET A O 1
ATOM 2035 N N . GLU A 1 252 ? -7.032 -21.540 -9.523 1.00 93.88 252 GLU A N 1
ATOM 2036 C CA . GLU A 1 252 ? -7.787 -22.016 -10.683 1.00 93.88 252 GLU A CA 1
ATOM 2037 C C . GLU A 1 252 ? -7.099 -21.656 -12.000 1.00 93.88 252 GLU A C 1
ATOM 2039 O O . GLU A 1 252 ? -6.924 -22.536 -12.845 1.00 93.88 252 GLU A O 1
ATOM 2044 N N . ARG A 1 253 ? -6.632 -20.407 -12.155 1.00 92.75 253 ARG A N 1
ATOM 2045 C CA . ARG A 1 253 ? -5.835 -19.989 -13.322 1.00 92.75 253 ARG A CA 1
ATOM 2046 C C . ARG A 1 253 ? -4.624 -20.902 -13.505 1.00 92.75 253 ARG A C 1
ATOM 2048 O O . ARG A 1 253 ? -4.441 -21.468 -14.579 1.00 92.75 253 ARG A O 1
ATOM 2055 N N . LYS A 1 254 ? -3.847 -21.141 -12.443 1.00 90.81 254 LYS A N 1
ATOM 2056 C CA . LYS A 1 254 ? -2.675 -22.033 -12.502 1.00 90.81 254 LYS A CA 1
ATOM 2057 C C . LYS A 1 254 ? -3.024 -23.459 -12.908 1.00 90.81 254 LYS A C 1
ATOM 2059 O O . LYS A 1 254 ? -2.312 -24.042 -13.722 1.00 90.81 254 LYS A O 1
ATOM 2064 N N . ARG A 1 255 ? -4.122 -24.016 -12.386 1.00 91.38 255 ARG A N 1
ATOM 2065 C CA . ARG A 1 255 ? -4.585 -25.359 -12.770 1.00 91.38 255 ARG A CA 1
ATOM 2066 C C . ARG A 1 255 ? -4.921 -25.444 -14.257 1.00 91.38 255 ARG A C 1
ATOM 2068 O O . ARG A 1 255 ? -4.532 -26.423 -14.882 1.00 91.38 255 ARG A O 1
ATOM 2075 N N . LYS A 1 256 ? -5.577 -24.426 -14.832 1.00 87.56 256 LYS A N 1
ATOM 2076 C CA . LYS A 1 256 ? -5.856 -24.371 -16.280 1.00 87.56 256 LYS A CA 1
ATOM 2077 C C . LYS A 1 256 ? -4.567 -24.363 -17.105 1.00 87.56 256 LYS A C 1
ATOM 2079 O O . LYS A 1 256 ? -4.462 -25.099 -18.078 1.00 87.56 256 LYS A O 1
ATOM 2084 N N . PHE A 1 257 ? -3.569 -23.575 -16.698 1.00 76.94 257 PHE A N 1
ATOM 2085 C CA . PHE A 1 257 ? -2.292 -23.498 -17.417 1.00 76.94 257 PHE A CA 1
ATOM 2086 C C . PHE A 1 257 ? -1.442 -24.768 -17.291 1.00 76.94 257 PHE A C 1
ATOM 2088 O O . PHE A 1 257 ? -0.699 -25.076 -18.216 1.00 76.94 257 PHE A O 1
ATOM 2095 N N . MET A 1 258 ? -1.570 -25.516 -16.193 1.00 71.75 258 MET A N 1
ATOM 2096 C CA . MET A 1 258 ? -0.872 -26.792 -15.976 1.00 71.75 258 MET A CA 1
ATOM 2097 C C . MET A 1 258 ? -1.621 -28.018 -16.526 1.00 71.75 258 MET A C 1
ATOM 2099 O O . MET A 1 258 ? -1.088 -29.127 -16.461 1.00 71.75 258 MET A O 1
ATOM 2103 N N . ALA A 1 259 ? -2.843 -27.859 -17.042 1.00 66.88 259 ALA A N 1
ATOM 2104 C CA . ALA A 1 259 ? -3.604 -28.967 -17.607 1.00 66.88 259 ALA A CA 1
ATOM 2105 C C . ALA A 1 259 ? -2.922 -29.501 -18.890 1.00 66.88 259 ALA A C 1
ATOM 2107 O O . ALA A 1 259 ? -2.478 -28.703 -19.712 1.00 66.88 259 ALA A O 1
ATOM 2108 N N . PRO A 1 260 ? -2.856 -30.827 -19.118 1.00 57.25 260 PRO A N 1
ATOM 2109 C CA . PRO A 1 260 ? -2.126 -31.416 -20.249 1.00 57.25 260 PRO A CA 1
ATOM 2110 C C . PRO A 1 260 ? -2.523 -30.879 -21.635 1.00 57.25 260 PRO A C 1
ATOM 2112 O O . PRO A 1 260 ? -1.694 -30.846 -22.539 1.00 57.25 260 PRO A O 1
ATOM 2115 N N . GLU A 1 261 ? -3.766 -30.428 -21.808 1.00 53.88 261 GLU A N 1
ATOM 2116 C CA . GLU A 1 261 ? -4.291 -29.923 -23.084 1.00 53.88 261 GLU A CA 1
ATOM 2117 C C . GLU A 1 261 ? -3.688 -28.568 -23.508 1.00 53.88 261 GLU A C 1
ATOM 2119 O O . GLU A 1 261 ? -3.606 -28.289 -24.704 1.00 53.88 261 GLU A O 1
ATOM 2124 N N . SER A 1 262 ? -3.194 -27.743 -22.574 1.00 50.38 262 SER A N 1
ATOM 2125 C CA . SER A 1 262 ? -2.548 -26.454 -22.892 1.00 50.38 262 SER A CA 1
ATOM 2126 C C . SER A 1 262 ? -1.094 -26.612 -23.365 1.00 50.38 262 SER A C 1
ATOM 2128 O O . SER A 1 262 ? -0.588 -25.777 -24.117 1.00 50.38 262 SER A O 1
ATOM 2130 N N . LEU A 1 263 ? -0.421 -27.702 -22.977 1.00 45.69 263 LEU A N 1
ATOM 2131 C CA . LEU A 1 263 ? 0.960 -28.007 -23.375 1.00 45.69 263 LEU A CA 1
ATOM 2132 C C . LEU A 1 263 ? 1.069 -28.452 -24.842 1.00 45.69 263 LEU A C 1
ATOM 2134 O O . LEU A 1 263 ? 2.123 -28.284 -25.454 1.00 45.69 263 LEU A O 1
ATOM 2138 N N . VAL A 1 264 ? -0.017 -28.967 -25.426 1.00 44.69 264 VAL A N 1
ATOM 2139 C CA . VAL A 1 264 ? -0.046 -29.423 -26.827 1.00 44.69 264 VAL A CA 1
ATOM 2140 C C . VAL A 1 264 ? -0.070 -28.240 -27.804 1.00 44.69 264 VAL A C 1
ATOM 2142 O O . VAL A 1 264 ? 0.551 -28.305 -28.863 1.00 44.69 264 VAL A O 1
ATOM 2145 N N . LEU A 1 265 ? -0.707 -27.121 -27.437 1.00 41.59 265 LEU A N 1
ATOM 2146 C CA . LEU A 1 265 ? -0.821 -25.935 -28.302 1.00 41.59 265 LEU A CA 1
ATOM 2147 C C . LEU A 1 265 ? 0.492 -25.145 -28.435 1.00 41.59 265 LEU A C 1
ATOM 2149 O O . LEU A 1 265 ? 0.755 -24.567 -29.492 1.00 41.59 265 LEU A O 1
ATOM 2153 N N . ASN A 1 266 ? 1.354 -25.170 -27.414 1.00 39.59 266 ASN A N 1
ATOM 2154 C CA . ASN A 1 266 ? 2.640 -24.463 -27.452 1.00 39.59 266 ASN A CA 1
ATOM 2155 C C . ASN A 1 266 ? 3.741 -25.221 -28.215 1.00 39.59 266 ASN A C 1
ATOM 2157 O O . ASN A 1 266 ? 4.735 -24.609 -28.591 1.00 39.59 266 ASN A O 1
ATOM 2161 N N . GLN A 1 267 ? 3.569 -26.516 -28.512 1.00 39.66 267 GLN A N 1
ATOM 2162 C CA . GLN A 1 267 ? 4.529 -27.278 -29.331 1.00 39.66 267 GLN A CA 1
ATOM 2163 C C . GLN A 1 267 ? 4.307 -27.119 -30.844 1.00 39.66 267 GLN A C 1
ATOM 2165 O O . GLN A 1 267 ? 5.194 -27.428 -31.638 1.00 39.66 267 GLN A O 1
ATOM 2170 N N . THR A 1 268 ? 3.151 -26.606 -31.272 1.00 37.53 268 THR A N 1
ATOM 2171 C CA . THR A 1 268 ? 2.835 -26.415 -32.698 1.00 37.53 268 THR A CA 1
ATOM 2172 C C . THR A 1 268 ? 3.298 -25.080 -33.289 1.00 37.53 268 THR A C 1
ATOM 2174 O O . THR A 1 268 ? 3.217 -24.916 -34.504 1.00 37.53 268 THR A O 1
ATOM 2177 N N . CYS A 1 269 ? 3.822 -24.147 -32.484 1.00 39.34 269 CYS A N 1
ATOM 2178 C CA . CYS A 1 269 ? 4.257 -22.826 -32.968 1.00 39.34 269 CYS A CA 1
ATOM 2179 C C . CYS A 1 269 ? 5.763 -22.720 -33.297 1.00 39.34 269 CYS A C 1
ATOM 2181 O O . CYS A 1 269 ? 6.176 -21.732 -33.890 1.00 39.34 269 CYS A O 1
ATOM 2183 N N . GLU A 1 270 ? 6.584 -23.735 -32.991 1.00 38.47 270 GLU A N 1
ATOM 2184 C CA . GLU A 1 270 ? 8.024 -23.762 -33.339 1.00 38.47 270 GLU A CA 1
ATOM 2185 C C . GLU A 1 270 ? 8.337 -24.470 -34.673 1.00 38.47 270 GLU A C 1
ATOM 2187 O O . GLU A 1 270 ? 9.492 -24.740 -34.998 1.00 38.47 270 GLU A O 1
ATOM 2192 N N . LYS A 1 271 ? 7.321 -24.775 -35.487 1.00 35.47 271 LYS A N 1
ATOM 2193 C CA . LYS A 1 271 ? 7.521 -25.302 -36.844 1.00 35.47 271 LYS A CA 1
ATOM 2194 C C . LYS A 1 271 ? 6.753 -24.477 -37.864 1.00 35.47 271 LYS A C 1
ATOM 2196 O O . LYS A 1 271 ? 5.666 -24.877 -38.278 1.00 35.47 271 LYS A O 1
ATOM 2201 N N . LYS A 1 272 ? 7.338 -23.356 -38.281 1.00 34.69 272 LYS A N 1
ATOM 2202 C CA . LYS A 1 272 ? 7.183 -22.777 -39.621 1.00 34.69 272 LYS A CA 1
ATOM 2203 C C . LYS A 1 272 ? 8.305 -21.793 -39.908 1.00 34.69 272 LYS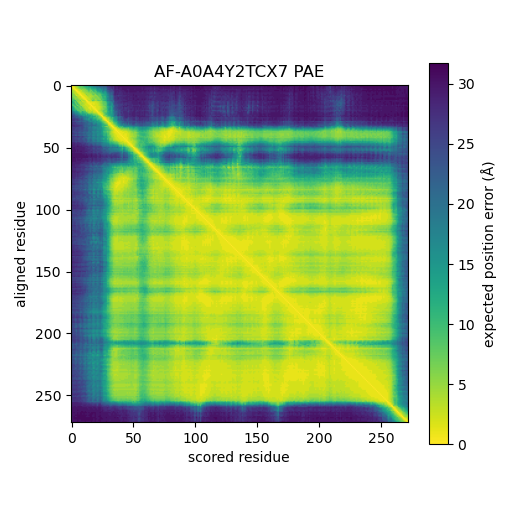 A C 1
ATOM 2205 O O . LYS A 1 272 ? 8.602 -20.982 -39.009 1.00 34.69 272 LYS A O 1
#

Mean predicted aligned error: 11.11 Å

Radius of gyration: 24.9 Å; Cα contacts (8 Å, |Δi|>4): 264; chains: 1; bounding box: 54×57×82 Å

pLDDT: mean 81.57, std 19.15, range [34.69, 98.69]

Solvent-accessible surface area (backbone atoms only — not comparable to full-atom values): 16688 Å² total; per-residue (Å²): 126,74,67,64,60,50,53,54,52,50,52,53,47,54,50,49,52,50,52,46,61,62,64,67,43,76,58,59,80,38,74,74,48,75,35,54,71,42,77,32,90,48,44,79,54,82,86,72,91,83,68,51,84,22,86,88,49,82,92,70,88,74,91,46,80,91,58,66,68,72,88,54,77,80,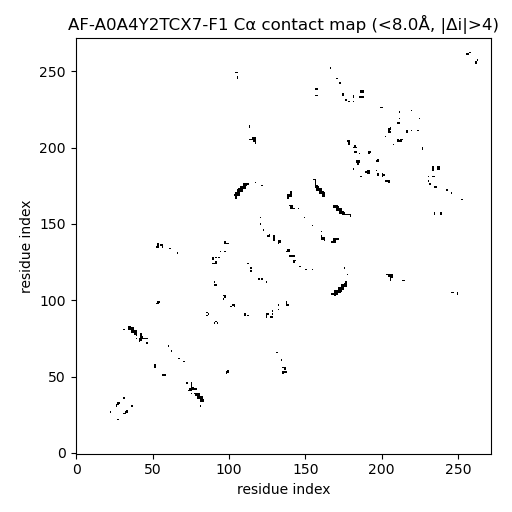74,25,85,40,72,54,41,76,48,72,71,60,63,79,82,45,76,60,72,52,81,80,51,63,39,61,94,64,67,61,58,70,43,84,43,75,43,79,74,89,53,88,30,73,84,50,80,85,48,64,50,59,47,53,47,42,54,52,26,57,77,50,58,35,78,61,31,63,51,70,68,54,47,67,57,53,74,78,48,81,88,68,55,64,47,77,45,58,37,94,82,47,84,85,30,25,33,37,38,38,32,46,80,66,84,62,65,53,40,51,26,77,43,76,95,37,70,53,84,50,68,69,55,35,54,63,39,64,69,62,61,48,62,32,90,80,42,74,69,35,95,87,54,88,76,69,57,66,76,60,44,51,44,56,53,51,43,54,52,39,49,49,62,62,43,44,61,63,54,52,54,53,50,48,54,51,52,52,53,51,50,59,66,69,34,74,76,53,60,60,64,67,66,63,72,82,70,128

Secondary structure (DSSP, 8-state):
-HHHHHHHHHHHHHHHHHHHHHHTSTTTTSHHHHSEEEE-TTTT------S-SSTT---PPP--GGGTTTTSPPPSS-SEEEE--GGGT-SS-GGGT--GGG---EEEEEE----SSTTS-TTHHHHHHHHHHHHTT-----HHHHHHHHTTS---S-EEE--SS-TTSPEEEEEE---SGGGTEEETTEE--SHHHHHHH---SSS-TT-TT-TT-----HHHHHHHHHHHHHHHHHTHHHHHHHHHHHHHHHHHHHSHHHHHHHTSSS--